Protein AF-A0AAN6S087-F1 (afdb_monomer)

Sequence (180 aa):
MARPTPTPYVVGRLLDLTITRTFGDHFYSEQLPVTIEKIFRVTQSPVMVVTFDTRSGPVNAVLKLYDRRFGPNFRTIEGKYSPHTSEDEAIWQEYVRKGMAPEFLDRMEQEQAVSLFPWSPDDYYEDSWVGRAQYEGRLQRRVLECVDTETATYERLTDLQGTYIPTMLAHVYMSQPLPD

Secondary structure (DSSP, 8-state):
-PPBPPPS--TT-EEEEEEEEESSS--SSSEEEEEEEEEE-SSSS-EEEEEEEETTEEEEEEEE---TTS-TTT-EETTEE---BHHHHHHHHHHHHTT-HHHHHHHHHHHHHH-SSPPPGGGG--SSHHHHHHHHHHHHHHHHHHHHHHHHHHHHTGGGBTTTBPPP-EEEE--PPPP-

Radius of gyration: 17.95 Å; Cα contacts (8 Å, |Δi|>4): 253; chains: 1; bounding box: 44×37×48 Å

pLDDT: mean 89.95, std 10.42, range [31.75, 97.88]

Foldseek 3Di:
DFDFDDDPQDAQDKFWKAFPWFPDQWADHRIWIWGFHDWDLPAQFIKTWIWTATPVGIDTDIDTDLDLQRRQNQADAVNHGDHHGPVLVVLQVVCVVVVNLVVLVVVLVVVCVPDPDHDGLNNQADPDSRSSNSSSSRSVVVSVVVVVVVVVVCVVCVVPDPPPHDHDGTDIDGDDDDDD

Structure (mmCIF, N/CA/C/O backbone):
data_AF-A0AAN6S087-F1
#
_entry.id   AF-A0AAN6S087-F1
#
loop_
_atom_site.group_PDB
_atom_site.id
_atom_site.type_symbol
_atom_site.label_atom_id
_atom_site.label_alt_id
_atom_site.label_comp_id
_atom_site.label_asym_id
_atom_site.label_entity_id
_atom_site.label_seq_id
_atom_site.pdbx_PDB_ins_code
_atom_site.Cartn_x
_atom_site.Cartn_y
_atom_site.Cartn_z
_atom_site.occupancy
_atom_site.B_iso_or_equiv
_atom_site.auth_seq_id
_atom_site.auth_comp_id
_atom_site.auth_asym_id
_atom_site.auth_atom_id
_atom_site.pdbx_PDB_model_num
ATOM 1 N N . MET A 1 1 ? 14.165 17.753 -14.339 1.00 62.81 1 MET A N 1
ATOM 2 C CA . MET A 1 1 ? 13.749 16.751 -13.336 1.00 62.81 1 MET A CA 1
ATOM 3 C C . MET A 1 1 ? 12.245 16.851 -13.177 1.00 62.81 1 MET A C 1
ATOM 5 O O . MET A 1 1 ? 11.757 17.961 -12.971 1.00 62.81 1 MET A O 1
ATOM 9 N N . ALA A 1 2 ? 11.523 15.743 -13.345 1.00 78.12 2 ALA A N 1
ATOM 10 C CA . ALA A 1 2 ? 10.081 15.700 -13.121 1.00 78.12 2 ALA A CA 1
ATOM 11 C C . ALA A 1 2 ? 9.761 16.001 -11.646 1.00 78.12 2 ALA A C 1
ATOM 13 O O . ALA A 1 2 ? 10.560 15.716 -10.751 1.00 78.12 2 ALA A O 1
ATOM 14 N N . ARG A 1 3 ? 8.615 16.640 -11.388 1.00 89.12 3 ARG A N 1
ATOM 15 C CA . ARG A 1 3 ? 8.189 16.947 -10.017 1.00 89.12 3 ARG A CA 1
ATOM 16 C C . ARG A 1 3 ? 7.614 15.684 -9.367 1.00 89.12 3 ARG A C 1
ATOM 18 O O . ARG A 1 3 ? 6.806 15.015 -10.014 1.00 89.12 3 ARG A O 1
ATOM 25 N N . PRO A 1 4 ? 7.966 15.381 -8.103 1.00 92.12 4 PRO A N 1
ATOM 26 C CA . PRO A 1 4 ? 7.329 14.299 -7.366 1.00 92.12 4 PRO A CA 1
ATOM 27 C C . PRO A 1 4 ? 5.815 14.487 -7.302 1.00 92.12 4 PRO A C 1
ATOM 29 O O . PRO A 1 4 ? 5.331 15.607 -7.105 1.00 92.12 4 PRO A O 1
ATOM 32 N N . THR A 1 5 ? 5.069 13.394 -7.431 1.00 91.31 5 THR A N 1
ATOM 33 C CA . THR A 1 5 ? 3.623 13.398 -7.224 1.00 91.31 5 THR A CA 1
ATOM 34 C C . THR A 1 5 ? 3.332 13.855 -5.792 1.00 91.31 5 THR A C 1
ATOM 36 O O . THR A 1 5 ? 3.877 13.281 -4.843 1.00 91.31 5 THR A O 1
ATOM 39 N N . PRO A 1 6 ? 2.488 14.880 -5.591 1.00 90.31 6 PRO A N 1
ATOM 40 C CA . PRO A 1 6 ? 2.094 15.297 -4.255 1.00 90.31 6 PRO A CA 1
ATOM 41 C C . PRO A 1 6 ? 1.382 14.160 -3.525 1.00 90.31 6 PRO A C 1
ATOM 43 O O . PRO A 1 6 ? 0.486 13.519 -4.073 1.00 90.31 6 PRO A O 1
ATOM 46 N N . THR A 1 7 ? 1.760 13.917 -2.273 1.00 87.56 7 THR A N 1
ATOM 47 C CA . THR A 1 7 ? 1.085 12.901 -1.467 1.00 87.56 7 THR A CA 1
ATOM 48 C C . THR A 1 7 ? -0.336 13.357 -1.113 1.00 87.56 7 THR A C 1
ATOM 50 O O . THR A 1 7 ? -0.514 14.487 -0.643 1.00 87.56 7 THR A O 1
ATOM 53 N N . PRO A 1 8 ? -1.366 12.513 -1.317 1.00 88.38 8 PRO A N 1
ATOM 54 C CA . PRO A 1 8 ? -2.724 12.857 -0.918 1.00 88.38 8 PRO A CA 1
ATOM 55 C C . PRO A 1 8 ? -2.906 12.783 0.603 1.00 88.38 8 PRO A C 1
ATOM 57 O O . PRO A 1 8 ? -3.861 13.361 1.111 1.00 88.38 8 PRO A O 1
ATOM 60 N N . TYR A 1 9 ? -1.993 12.127 1.326 1.00 90.81 9 TYR A N 1
ATOM 61 C CA . TYR A 1 9 ? -2.084 11.864 2.760 1.00 90.81 9 TYR A CA 1
ATOM 62 C C . TYR A 1 9 ? -1.591 13.073 3.568 1.00 90.81 9 TYR A C 1
ATOM 64 O O . TYR A 1 9 ? -0.385 13.297 3.709 1.00 90.81 9 TYR A O 1
ATOM 72 N N . VAL A 1 10 ? -2.531 13.868 4.089 1.00 92.50 10 VAL A N 1
ATOM 73 C CA . VAL A 1 10 ? -2.271 15.098 4.857 1.00 92.50 10 VAL A CA 1
ATOM 74 C C . VAL A 1 10 ? -3.156 15.114 6.103 1.00 92.50 10 VAL A C 1
ATOM 76 O O . VAL A 1 10 ? -4.345 14.836 6.007 1.00 92.50 10 VAL A O 1
ATOM 79 N N . VAL A 1 11 ? -2.594 15.449 7.267 1.00 95.62 11 VAL A N 1
ATOM 80 C CA . VAL A 1 11 ? -3.368 15.572 8.517 1.00 95.62 11 VAL A CA 1
ATOM 81 C C . VAL A 1 11 ? -4.504 16.589 8.348 1.00 95.62 11 VAL A C 1
ATOM 83 O O . VAL A 1 11 ? -4.309 17.647 7.753 1.00 95.62 11 VAL A O 1
ATOM 86 N N . GLY A 1 12 ? -5.688 16.251 8.855 1.00 95.38 12 GLY A N 1
ATOM 87 C CA . GLY A 1 12 ? -6.929 17.013 8.726 1.00 95.38 12 GLY A CA 1
ATOM 88 C C . GLY A 1 12 ? -7.664 16.809 7.399 1.00 95.38 12 GLY A C 1
ATOM 89 O O . GLY A 1 12 ? -8.772 17.314 7.243 1.00 95.38 12 GLY A O 1
ATOM 90 N N . ARG A 1 13 ? -7.084 16.084 6.432 1.00 93.50 13 ARG A N 1
ATOM 91 C CA . ARG A 1 13 ? -7.756 15.780 5.163 1.00 93.50 13 ARG A CA 1
ATOM 92 C C . ARG A 1 13 ? -8.690 14.581 5.316 1.00 93.50 13 ARG A C 1
ATOM 94 O O . ARG A 1 13 ? -8.354 13.611 5.994 1.00 93.50 13 ARG A O 1
ATOM 101 N N . LEU A 1 14 ? -9.823 14.660 4.624 1.00 93.69 1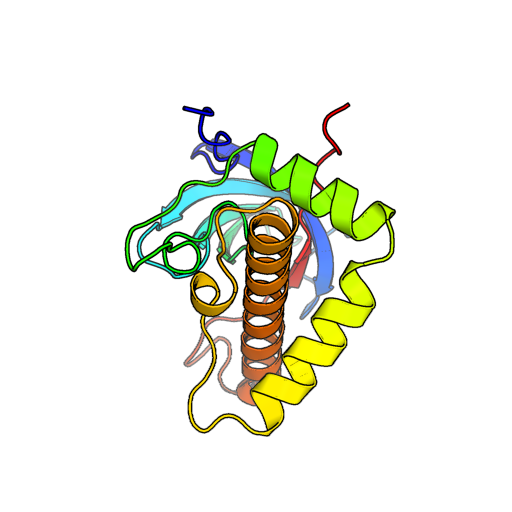4 LEU A N 1
ATOM 102 C CA . LEU A 1 14 ? -10.776 13.570 4.473 1.00 93.69 14 LEU A CA 1
ATOM 103 C C . LEU A 1 14 ? -10.352 12.646 3.321 1.00 93.69 14 LEU A C 1
ATOM 105 O O . LEU A 1 14 ? -9.968 13.122 2.250 1.00 93.69 14 LEU A O 1
ATOM 109 N N . LEU A 1 15 ? -10.390 11.339 3.558 1.00 93.06 15 LEU A N 1
ATOM 110 C CA . LEU A 1 15 ? -10.233 10.301 2.547 1.00 93.06 15 LEU A CA 1
ATOM 111 C C . LEU A 1 15 ? -11.550 9.546 2.412 1.00 93.06 15 LEU A C 1
ATOM 113 O O . LEU A 1 15 ? -12.070 9.044 3.406 1.00 93.06 15 LEU A O 1
ATOM 117 N N . ASP A 1 16 ? -12.036 9.418 1.185 1.00 92.69 16 ASP A N 1
ATOM 118 C CA . ASP A 1 16 ? -13.171 8.560 0.876 1.00 92.69 16 ASP A CA 1
ATOM 119 C C . ASP A 1 16 ? -12.664 7.158 0.547 1.00 92.69 16 ASP A C 1
ATOM 121 O O . ASP A 1 16 ? -11.921 6.944 -0.417 1.00 92.69 16 ASP A O 1
ATOM 125 N N . LEU A 1 17 ? -13.032 6.199 1.392 1.00 93.88 17 LEU A N 1
ATOM 126 C CA . LEU A 1 17 ? -12.664 4.800 1.242 1.00 93.88 17 LEU A CA 1
ATOM 127 C C . LEU A 1 17 ? -13.899 3.977 0.898 1.00 93.88 17 LEU A C 1
ATOM 129 O O . LEU A 1 17 ? -14.986 4.214 1.412 1.00 93.88 17 LEU A O 1
ATOM 133 N N . THR A 1 18 ? -13.719 2.962 0.066 1.00 94.62 18 THR A N 1
ATOM 134 C CA . THR A 1 18 ? -14.734 1.943 -0.189 1.00 94.62 18 THR A CA 1
ATOM 135 C C . THR A 1 18 ? -14.353 0.671 0.551 1.00 94.62 18 THR A C 1
ATOM 137 O O . THR A 1 18 ? -13.280 0.111 0.340 1.00 94.62 18 THR A O 1
ATOM 140 N N . ILE A 1 19 ? -15.230 0.214 1.431 1.00 94.12 19 ILE A N 1
ATOM 141 C CA . ILE A 1 19 ? -15.121 -1.051 2.142 1.00 94.12 19 ILE A CA 1
ATOM 142 C C . ILE A 1 19 ? -15.382 -2.185 1.155 1.00 94.12 19 ILE A C 1
ATOM 144 O O . ILE A 1 19 ? -16.425 -2.235 0.512 1.00 94.12 19 ILE A O 1
ATOM 148 N N . THR A 1 20 ? -14.441 -3.118 1.063 1.00 93.31 20 THR A N 1
ATOM 149 C CA . THR A 1 20 ? -14.557 -4.314 0.217 1.00 93.31 20 THR A CA 1
ATOM 150 C C . THR A 1 20 ? -14.903 -5.562 1.024 1.00 93.31 20 THR A C 1
ATOM 152 O O . THR A 1 20 ? -15.423 -6.532 0.478 1.00 93.31 20 THR A O 1
ATOM 155 N N . ARG A 1 21 ? -14.625 -5.547 2.332 1.00 93.38 21 ARG A N 1
ATOM 156 C CA . ARG A 1 21 ? -14.954 -6.622 3.273 1.00 93.38 21 ARG A CA 1
ATOM 157 C C . ARG A 1 21 ? -15.031 -6.069 4.690 1.00 93.38 21 ARG A C 1
ATOM 159 O O . ARG A 1 21 ? -14.175 -5.279 5.078 1.00 93.38 21 ARG A O 1
ATOM 166 N N . THR A 1 22 ? -16.001 -6.522 5.478 1.00 92.44 22 THR A N 1
ATOM 167 C CA . THR A 1 22 ? -16.119 -6.200 6.908 1.00 92.44 22 THR A CA 1
ATOM 168 C C . THR A 1 22 ? -15.858 -7.433 7.769 1.00 92.44 22 THR A C 1
ATOM 170 O O . THR A 1 22 ? -16.066 -8.566 7.334 1.00 92.44 22 THR A O 1
ATOM 173 N N . PHE A 1 23 ? -15.415 -7.209 9.007 1.00 89.81 23 PHE A N 1
ATOM 174 C CA . PHE A 1 23 ? -15.209 -8.259 10.013 1.00 89.81 23 PHE A CA 1
ATOM 175 C C . PHE A 1 23 ? -16.068 -8.018 11.266 1.00 89.81 23 PHE A C 1
ATOM 177 O O . PHE A 1 23 ? -15.655 -8.281 12.391 1.00 89.81 23 PHE A O 1
ATOM 184 N N . GLY A 1 24 ? -17.277 -7.489 11.058 1.00 83.94 24 GLY A N 1
ATOM 185 C CA . GLY A 1 24 ? -18.251 -7.158 12.096 1.00 83.94 24 GLY A CA 1
ATOM 186 C C . GLY A 1 24 ? -19.280 -6.135 11.608 1.00 83.94 24 GLY A C 1
ATOM 187 O O . GLY A 1 24 ? -19.174 -5.608 10.498 1.00 83.94 24 GLY A O 1
ATOM 188 N N . ASP A 1 25 ? -20.244 -5.803 12.467 1.00 80.31 25 ASP A N 1
ATOM 189 C CA . ASP A 1 25 ? -21.388 -4.935 12.135 1.00 80.31 25 ASP A CA 1
ATOM 190 C C . ASP A 1 25 ? -21.165 -3.460 12.515 1.00 80.31 25 ASP A C 1
ATOM 192 O O . ASP A 1 25 ? -22.067 -2.756 12.975 1.00 80.31 25 ASP A O 1
ATOM 196 N N . HIS A 1 26 ? -19.940 -2.966 12.337 1.00 80.88 26 HIS A N 1
ATOM 197 C CA . HIS A 1 26 ? -19.552 -1.623 12.786 1.00 80.88 26 HIS A CA 1
ATOM 198 C C . HIS A 1 26 ? -19.999 -0.501 11.835 1.00 80.88 26 HIS A C 1
ATOM 200 O O . HIS A 1 26 ? -20.207 0.635 12.265 1.00 80.88 26 HIS A O 1
ATOM 206 N N . PHE A 1 27 ? -20.160 -0.804 10.547 1.00 87.81 27 PHE A N 1
ATOM 207 C CA . PHE A 1 27 ? -20.267 0.206 9.495 1.00 87.81 27 PHE A CA 1
ATOM 208 C C . PHE A 1 27 ? -21.714 0.463 9.053 1.00 87.81 27 PHE A C 1
ATOM 210 O O . PHE A 1 27 ? -22.583 -0.416 9.094 1.00 87.81 27 PHE A O 1
ATOM 217 N N . TYR A 1 28 ? -21.990 1.700 8.642 1.00 82.31 28 TYR A N 1
ATOM 218 C CA . TYR A 1 28 ? -23.300 2.112 8.126 1.00 82.31 28 TYR A CA 1
ATOM 219 C C . TYR A 1 28 ? -23.488 1.777 6.647 1.00 82.31 28 TYR A C 1
ATOM 221 O O . TYR A 1 28 ? -24.599 1.467 6.226 1.00 82.31 28 TYR A O 1
ATOM 229 N N . SER A 1 29 ? -22.411 1.866 5.869 1.00 87.50 29 SER A N 1
ATOM 230 C CA . SER A 1 29 ? -22.419 1.700 4.419 1.00 87.50 29 SER A CA 1
ATOM 231 C C . SER A 1 29 ? -21.058 1.210 3.929 1.00 87.50 29 SER A C 1
ATOM 233 O O . SER A 1 29 ? -20.098 1.198 4.696 1.00 87.50 29 SER A O 1
ATOM 235 N N . GLU A 1 30 ? -20.976 0.844 2.651 1.00 90.56 30 GLU A N 1
ATOM 236 C CA . GLU A 1 30 ? -19.711 0.502 1.993 1.00 90.56 30 GLU A CA 1
ATOM 237 C C . GLU A 1 30 ? -18.804 1.721 1.784 1.00 90.56 30 GLU A C 1
ATOM 239 O O . GLU A 1 30 ? -17.599 1.563 1.647 1.00 90.56 30 GLU A O 1
ATOM 244 N N . GLN A 1 31 ? -19.347 2.941 1.776 1.00 92.62 31 GLN A N 1
ATOM 245 C CA . GLN A 1 31 ? -18.540 4.157 1.719 1.00 92.62 31 GLN A CA 1
ATOM 246 C C . GLN A 1 31 ? -18.164 4.600 3.132 1.00 92.62 31 GLN A C 1
ATOM 248 O O . GLN A 1 31 ? -19.006 4.672 4.033 1.00 92.62 31 GLN A O 1
ATOM 253 N N . LEU A 1 32 ? -16.882 4.893 3.312 1.00 93.25 32 LEU A N 1
ATOM 254 C CA . LEU A 1 32 ? -16.270 5.201 4.590 1.00 93.25 32 LEU A CA 1
ATOM 255 C C . LEU A 1 32 ? -15.413 6.467 4.458 1.00 93.25 32 LEU A C 1
ATOM 257 O O . LEU A 1 32 ? -14.223 6.372 4.143 1.00 93.25 32 LEU A O 1
ATOM 261 N N . PRO A 1 33 ? -15.999 7.652 4.693 1.00 94.00 33 PRO A N 1
ATOM 262 C CA . PRO A 1 33 ? -15.223 8.872 4.835 1.00 94.00 33 PRO A CA 1
ATOM 263 C C . PRO A 1 33 ? -14.431 8.813 6.143 1.00 94.00 33 PRO A C 1
ATOM 265 O O . PRO A 1 33 ? -14.989 8.546 7.211 1.00 94.00 33 PRO A O 1
ATOM 268 N N . VAL A 1 34 ? -13.126 9.062 6.071 1.00 95.25 34 VAL A N 1
ATOM 269 C CA . VAL A 1 34 ? -12.240 9.066 7.241 1.00 95.25 34 VAL A CA 1
ATOM 270 C C . VAL A 1 34 ? -11.398 10.336 7.286 1.00 95.25 34 VAL A C 1
ATOM 272 O O . VAL A 1 34 ? -10.916 10.802 6.256 1.00 95.25 34 VAL A O 1
ATOM 275 N N . THR A 1 35 ? -11.158 10.879 8.477 1.00 97.12 35 THR A N 1
ATOM 276 C CA . THR A 1 35 ? -10.261 12.032 8.672 1.00 97.12 35 THR A CA 1
ATOM 277 C C . THR A 1 35 ? -8.886 11.555 9.112 1.00 97.12 35 THR A C 1
ATOM 279 O O . THR A 1 35 ? -8.778 10.777 10.056 1.00 97.12 35 THR A O 1
ATOM 282 N N . ILE A 1 36 ? -7.821 12.020 8.455 1.00 96.81 36 ILE A N 1
ATOM 283 C CA . ILE A 1 36 ? -6.441 11.693 8.842 1.00 96.81 36 ILE A CA 1
ATOM 284 C C . ILE A 1 36 ? -6.036 12.518 10.067 1.00 96.81 36 ILE A C 1
ATOM 286 O O . ILE A 1 36 ? -5.843 13.725 9.968 1.00 96.81 36 ILE A O 1
ATOM 290 N N . GLU A 1 37 ? -5.794 11.868 11.199 1.00 97.31 37 GLU A N 1
ATOM 291 C CA . GLU A 1 37 ? -5.334 12.528 12.429 1.00 97.31 37 GLU A CA 1
ATOM 292 C C . GLU A 1 37 ? -3.809 12.584 12.519 1.00 97.31 37 GLU A C 1
ATOM 294 O O . GLU A 1 37 ? -3.217 13.570 12.960 1.00 97.31 37 GLU A O 1
ATOM 299 N N . LYS A 1 38 ? -3.143 11.492 12.128 1.00 95.31 38 LYS A N 1
ATOM 300 C CA . LYS A 1 38 ? -1.682 11.347 12.215 1.00 95.31 38 LYS A CA 1
ATOM 301 C C . LYS A 1 38 ? -1.166 10.496 11.067 1.00 95.31 38 LYS A C 1
ATOM 303 O O . LYS A 1 38 ? -1.861 9.601 10.600 1.00 95.31 38 LYS A O 1
ATOM 308 N N . ILE A 1 39 ? 0.076 10.742 10.655 1.00 91.56 39 ILE A N 1
ATOM 309 C CA . ILE A 1 39 ? 0.759 9.988 9.598 1.00 91.56 39 ILE A CA 1
ATOM 310 C C . ILE A 1 39 ? 2.085 9.466 10.145 1.00 91.56 39 ILE A C 1
ATOM 312 O O . ILE A 1 39 ? 2.898 10.237 10.655 1.00 91.56 39 ILE A O 1
ATOM 316 N N . PHE A 1 40 ? 2.328 8.174 9.973 1.00 87.56 40 PHE A N 1
ATOM 317 C CA . PHE A 1 40 ? 3.598 7.523 10.257 1.00 87.56 40 PHE A CA 1
ATOM 318 C C . PHE A 1 40 ? 4.307 7.196 8.940 1.00 87.56 40 PHE A C 1
ATOM 320 O O . PHE A 1 40 ? 3.752 6.538 8.062 1.00 87.56 40 PHE A O 1
ATOM 327 N N . ARG A 1 41 ? 5.546 7.681 8.796 1.00 75.00 41 ARG A N 1
ATOM 328 C CA . ARG A 1 41 ? 6.363 7.540 7.572 1.00 75.00 41 ARG A CA 1
ATOM 329 C C . ARG A 1 41 ? 7.513 6.538 7.708 1.00 75.00 41 ARG A C 1
ATOM 331 O O . ARG A 1 41 ? 8.315 6.407 6.797 1.00 75.00 41 ARG A O 1
ATOM 338 N N . VAL A 1 42 ? 7.606 5.859 8.849 1.00 71.06 42 VAL A N 1
ATOM 339 C CA . VAL A 1 42 ? 8.685 4.905 9.172 1.00 71.06 42 VAL A CA 1
ATOM 340 C C . VAL A 1 42 ? 8.381 3.477 8.703 1.00 71.06 42 VAL A C 1
ATOM 342 O O . VAL A 1 42 ? 9.162 2.559 8.928 1.00 71.06 42 VAL A O 1
ATOM 345 N N . THR A 1 43 ? 7.229 3.276 8.069 1.00 75.69 43 THR A N 1
ATOM 346 C CA . THR A 1 43 ? 6.704 1.976 7.652 1.00 75.69 43 THR A CA 1
ATOM 347 C C . THR A 1 43 ? 6.836 1.777 6.146 1.00 75.69 43 THR A C 1
ATOM 349 O O . THR A 1 43 ? 6.981 2.733 5.389 1.00 75.69 43 THR A O 1
ATOM 352 N N . GLN A 1 44 ? 6.791 0.518 5.694 1.00 73.75 44 GLN A N 1
ATOM 353 C CA . GLN A 1 44 ? 6.935 0.199 4.268 1.00 73.75 44 GLN A CA 1
ATOM 354 C C . GLN A 1 44 ? 5.811 0.800 3.408 1.00 73.75 44 GLN A C 1
ATOM 356 O O . GLN A 1 44 ? 6.039 1.194 2.268 1.00 73.75 44 GLN A O 1
ATOM 361 N N . SER A 1 45 ? 4.624 0.942 3.991 1.00 81.25 45 SER A N 1
ATOM 362 C CA . SER A 1 45 ? 3.451 1.577 3.404 1.00 81.25 45 SER A CA 1
ATOM 363 C C . SER A 1 45 ? 3.034 2.810 4.225 1.00 81.25 45 SER A C 1
ATOM 365 O O . SER A 1 45 ? 3.366 2.881 5.415 1.00 81.25 45 SER A O 1
ATOM 367 N N . PRO A 1 46 ? 2.292 3.771 3.646 1.00 85.75 46 PRO A N 1
ATOM 368 C CA . PRO A 1 46 ? 1.596 4.803 4.409 1.00 85.75 46 PRO A CA 1
ATOM 369 C C . PRO A 1 46 ? 0.743 4.202 5.534 1.00 85.75 46 PRO A C 1
ATOM 371 O O . PRO A 1 46 ? -0.163 3.404 5.283 1.00 85.75 46 PRO A O 1
ATOM 374 N N . VAL A 1 47 ? 1.037 4.590 6.776 1.00 91.56 47 VAL A N 1
ATOM 375 C CA . VAL A 1 47 ? 0.254 4.223 7.962 1.00 91.56 47 VAL A CA 1
ATOM 376 C C . VAL A 1 47 ? -0.274 5.499 8.596 1.00 91.56 47 VAL A C 1
ATOM 378 O O . VAL A 1 47 ? 0.467 6.460 8.799 1.00 91.56 47 VAL A O 1
ATOM 381 N N . MET A 1 48 ? -1.563 5.522 8.898 1.00 94.62 48 MET A N 1
ATOM 382 C CA . MET A 1 48 ? -2.268 6.696 9.395 1.00 94.62 48 MET A CA 1
ATOM 383 C C . MET A 1 48 ? -3.122 6.327 10.601 1.00 94.62 48 MET A C 1
ATOM 385 O O . MET A 1 48 ? -3.657 5.225 10.663 1.00 94.62 48 MET A O 1
ATOM 389 N N . VAL A 1 49 ? -3.274 7.256 11.541 1.00 96.75 49 VAL A N 1
ATOM 390 C CA . VAL A 1 49 ? -4.409 7.221 12.473 1.00 96.75 49 VAL A CA 1
ATOM 391 C C . VAL A 1 49 ? -5.541 7.972 11.805 1.00 96.75 49 VAL A C 1
ATOM 393 O O . VAL A 1 49 ? -5.324 9.096 11.346 1.00 96.75 49 VAL A O 1
ATOM 396 N N . VAL A 1 50 ? -6.714 7.356 11.747 1.00 97.12 50 VAL A N 1
ATOM 397 C CA . VAL A 1 50 ? -7.904 7.949 11.149 1.00 97.12 50 VAL A CA 1
ATOM 398 C C . VAL A 1 50 ? -9.088 7.908 12.104 1.00 97.12 50 VAL A C 1
ATOM 400 O O . VAL A 1 50 ? -9.206 6.971 12.896 1.00 97.12 50 VAL A O 1
ATOM 403 N N . THR A 1 51 ? -9.963 8.900 11.984 1.00 97.62 51 THR A N 1
ATOM 404 C CA . THR A 1 51 ? -11.232 8.984 12.714 1.00 97.62 51 THR A CA 1
ATOM 405 C C . THR A 1 51 ? -12.394 8.806 11.747 1.00 97.62 51 THR A C 1
ATOM 407 O O . THR A 1 51 ? -12.382 9.398 10.665 1.00 97.62 51 THR A O 1
ATOM 410 N N . PHE A 1 52 ? -13.401 8.023 12.129 1.00 95.00 52 PHE A N 1
ATOM 411 C CA . PHE A 1 52 ? -14.655 7.887 11.381 1.00 95.00 52 PHE A CA 1
ATOM 412 C C . PHE A 1 52 ? -15.818 7.474 12.283 1.00 95.00 52 PHE A C 1
ATOM 414 O O . PHE A 1 52 ? -15.613 6.952 13.381 1.00 95.00 52 PHE A O 1
ATOM 421 N N . ASP A 1 53 ? -17.041 7.684 11.802 1.00 93.75 53 ASP A N 1
ATOM 422 C CA . ASP A 1 53 ? -18.256 7.336 12.532 1.00 93.75 53 ASP A CA 1
ATOM 423 C C . ASP A 1 53 ? -18.668 5.877 12.303 1.00 93.75 53 ASP A C 1
ATOM 425 O O . ASP A 1 53 ? -18.724 5.377 11.177 1.00 93.75 53 ASP A O 1
ATOM 429 N N . THR A 1 54 ? -19.006 5.196 13.396 1.00 89.69 54 THR A N 1
ATOM 430 C CA . THR A 1 54 ? -19.603 3.852 13.405 1.00 89.69 54 THR A CA 1
ATOM 431 C C . THR A 1 54 ? -20.980 3.896 14.040 1.00 89.69 54 THR A C 1
ATOM 433 O O . THR A 1 54 ? -21.336 4.876 14.694 1.00 89.69 54 THR A O 1
ATOM 436 N N . ARG A 1 55 ? -21.728 2.791 13.948 1.00 88.06 55 ARG A N 1
ATOM 437 C CA . ARG A 1 55 ? -23.034 2.635 14.618 1.00 88.06 55 ARG A CA 1
ATOM 438 C C . ARG A 1 55 ? -23.000 2.910 16.124 1.00 88.06 55 ARG A C 1
ATOM 440 O O . ARG A 1 55 ? -24.028 3.271 16.689 1.00 88.06 55 ARG A O 1
ATOM 447 N N . SER A 1 56 ? -21.835 2.760 16.751 1.00 87.56 56 SER A N 1
ATOM 448 C CA . SER A 1 56 ? -21.622 2.953 18.188 1.00 87.56 56 SER A CA 1
ATOM 449 C C . SER A 1 56 ? -20.995 4.309 18.538 1.00 87.56 56 SER A C 1
ATOM 451 O O . SER A 1 56 ? -20.676 4.544 19.702 1.00 87.56 56 SER A O 1
ATOM 453 N N . GLY A 1 57 ? -20.812 5.194 17.555 1.00 91.06 57 GLY A N 1
ATOM 454 C CA . GLY A 1 57 ? -20.145 6.486 17.702 1.00 91.06 57 GLY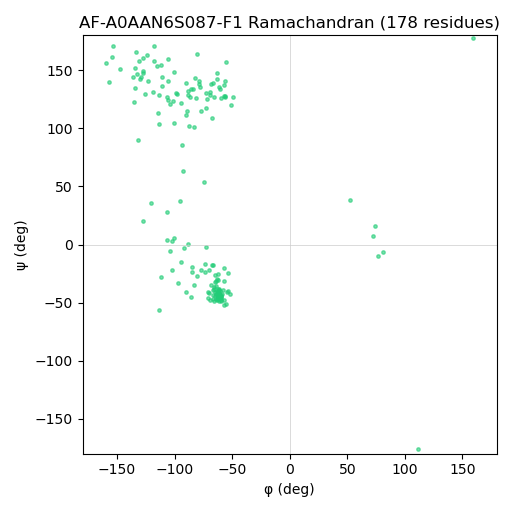 A CA 1
ATOM 455 C C . GLY A 1 57 ? -18.797 6.566 16.972 1.00 91.06 57 GLY A C 1
ATOM 456 O O . GLY A 1 57 ? -18.415 5.629 16.259 1.00 91.06 57 GLY A O 1
ATOM 457 N N . PRO A 1 58 ? -18.076 7.688 17.123 1.00 93.25 58 PRO A N 1
ATOM 458 C CA . PRO A 1 58 ? -16.796 7.905 16.463 1.00 93.25 58 PRO A CA 1
ATOM 459 C C . PRO A 1 58 ? -15.720 6.970 17.016 1.00 93.25 58 PRO A C 1
ATOM 461 O O . PRO A 1 58 ? -15.611 6.770 18.229 1.00 93.25 58 PRO A O 1
ATOM 464 N N . VAL A 1 59 ? -14.896 6.424 16.126 1.00 94.19 59 VAL A N 1
ATOM 465 C CA . VAL A 1 59 ? -13.770 5.554 16.480 1.00 94.19 59 VAL A CA 1
ATOM 466 C 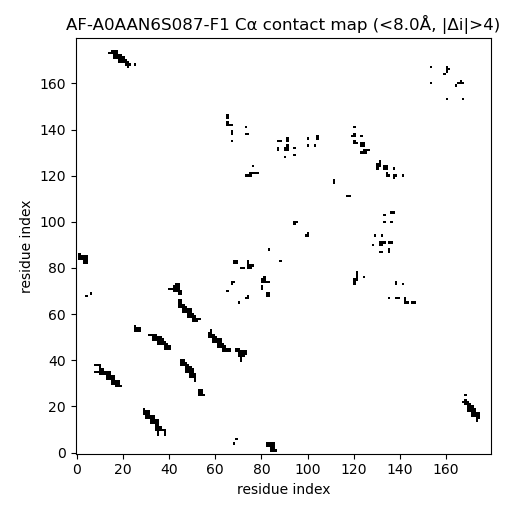C . VAL A 1 59 ? -12.477 6.050 15.853 1.00 94.19 59 VAL A C 1
ATOM 468 O O . VAL A 1 59 ? -12.467 6.583 14.744 1.00 94.19 59 VAL A O 1
ATOM 471 N N . ASN A 1 60 ? -11.375 5.813 16.564 1.00 95.69 60 ASN A N 1
ATOM 472 C CA . ASN A 1 60 ? -10.028 5.973 16.036 1.00 95.69 60 ASN A CA 1
ATOM 473 C C . ASN A 1 60 ? -9.500 4.607 15.607 1.00 95.69 60 ASN A C 1
ATOM 475 O O . ASN A 1 60 ? -9.523 3.660 16.395 1.00 95.69 60 ASN A O 1
ATOM 479 N N . ALA A 1 61 ? -8.973 4.518 14.392 1.00 95.94 61 ALA A N 1
ATOM 480 C CA . ALA A 1 61 ? -8.365 3.303 13.871 1.00 95.94 61 ALA A CA 1
ATOM 481 C C . ALA A 1 61 ? -7.022 3.589 13.201 1.00 95.94 61 ALA A C 1
ATOM 483 O O . ALA A 1 61 ? -6.676 4.731 12.892 1.00 95.94 61 ALA A O 1
ATOM 484 N N . VAL A 1 62 ? -6.265 2.523 12.960 1.00 95.56 62 VAL A N 1
ATOM 485 C CA . VAL A 1 62 ? -5.066 2.576 12.125 1.00 95.56 62 VAL A CA 1
ATOM 486 C C . VAL A 1 62 ? -5.455 2.183 10.705 1.00 95.56 62 VAL A C 1
ATOM 488 O O . VAL A 1 62 ? -5.944 1.081 10.477 1.00 95.56 62 VAL A O 1
ATOM 491 N N . LEU A 1 63 ? -5.213 3.078 9.751 1.00 95.19 63 LEU A N 1
ATOM 492 C CA . LEU A 1 63 ? -5.347 2.820 8.324 1.00 95.19 63 LEU A CA 1
ATOM 493 C C . LEU A 1 63 ? -3.965 2.570 7.727 1.00 95.19 63 LEU A C 1
ATOM 495 O O . LEU A 1 63 ? -3.081 3.425 7.800 1.00 95.19 63 LEU A O 1
ATOM 499 N N . LYS A 1 64 ? -3.793 1.417 7.088 1.00 93.62 64 LYS A N 1
ATOM 500 C CA . LYS A 1 64 ? -2.580 1.066 6.351 1.00 93.62 64 LYS A CA 1
ATOM 501 C C . LYS A 1 64 ? -2.918 0.938 4.870 1.00 93.62 64 LYS A C 1
ATOM 503 O O . LYS A 1 64 ? -3.666 0.045 4.490 1.00 93.62 64 LYS A O 1
ATOM 508 N N . LEU A 1 65 ? -2.392 1.847 4.047 1.00 90.81 65 LEU A N 1
ATOM 509 C CA . LEU A 1 65 ? -2.645 1.865 2.604 1.00 90.81 65 LEU A CA 1
ATOM 510 C C . LEU A 1 65 ? -1.422 1.403 1.834 1.00 90.81 65 LEU A C 1
ATOM 512 O O . LEU A 1 65 ? -0.343 1.970 1.964 1.00 90.81 65 LEU A O 1
ATOM 516 N N . TYR A 1 66 ? -1.617 0.421 0.969 1.00 91.19 66 TYR A N 1
ATOM 517 C CA . TYR A 1 66 ? -0.583 -0.159 0.123 1.00 91.19 66 TYR A CA 1
ATOM 518 C C . TYR A 1 66 ? -0.526 0.531 -1.242 1.00 91.19 66 TYR A C 1
ATOM 520 O O . TYR A 1 66 ? -0.787 -0.054 -2.287 1.00 91.19 66 TYR A O 1
ATOM 528 N N . ASP A 1 67 ? -0.197 1.822 -1.214 1.00 89.94 67 ASP A N 1
ATOM 529 C CA . ASP A 1 67 ? -0.065 2.656 -2.408 1.00 89.94 67 ASP A CA 1
ATOM 530 C C . ASP A 1 67 ? 1.377 2.623 -2.936 1.00 89.94 67 ASP A C 1
ATOM 532 O O . ASP A 1 67 ? 2.291 3.172 -2.308 1.00 89.94 67 ASP A O 1
ATOM 536 N N . ARG A 1 68 ? 1.582 2.013 -4.114 1.00 91.19 68 ARG A N 1
ATOM 537 C CA . ARG A 1 68 ? 2.909 1.867 -4.746 1.00 91.19 68 ARG A CA 1
ATOM 538 C C . ARG A 1 68 ? 3.638 3.188 -4.991 1.00 91.19 68 ARG A C 1
ATOM 540 O O . ARG A 1 68 ? 4.855 3.193 -5.152 1.00 91.19 68 ARG A O 1
ATOM 547 N N . ARG A 1 69 ? 2.918 4.311 -5.018 1.00 90.75 69 ARG A N 1
ATOM 548 C CA . ARG A 1 69 ? 3.469 5.640 -5.323 1.00 90.75 69 ARG A CA 1
ATOM 549 C C . ARG A 1 69 ? 4.071 6.312 -4.097 1.00 90.75 69 ARG A C 1
ATOM 551 O O . ARG A 1 69 ? 4.935 7.173 -4.230 1.00 90.75 69 ARG A O 1
ATOM 558 N N . PHE A 1 70 ? 3.632 5.920 -2.900 1.00 87.00 70 PHE A N 1
ATOM 559 C CA . PHE A 1 70 ? 3.973 6.603 -1.649 1.00 87.00 70 PHE A CA 1
ATOM 560 C C . PHE A 1 70 ? 4.542 5.667 -0.569 1.00 87.00 70 PHE A C 1
ATOM 562 O O . PHE A 1 70 ? 4.533 6.025 0.607 1.00 87.00 70 PHE A O 1
ATOM 569 N N . GLY A 1 71 ? 5.046 4.488 -0.949 1.00 77.81 71 GLY A N 1
ATOM 570 C CA . GLY A 1 71 ? 5.742 3.552 -0.057 1.00 77.81 71 GLY A CA 1
ATOM 571 C C . GLY A 1 71 ? 7.247 3.845 0.040 1.00 77.81 71 GLY A C 1
ATOM 572 O O . GLY A 1 71 ? 7.981 3.471 -0.879 1.00 77.81 71 GLY A O 1
ATOM 573 N N . PRO A 1 72 ? 7.744 4.483 1.121 1.00 65.25 72 PRO A N 1
ATOM 574 C CA . PRO A 1 72 ? 9.126 4.968 1.187 1.00 65.25 72 PRO A CA 1
ATOM 575 C C . PRO A 1 72 ? 10.169 3.845 1.165 1.00 65.25 72 PRO A C 1
ATOM 577 O O . PRO A 1 72 ? 11.236 4.030 0.593 1.00 65.25 72 PRO A O 1
ATOM 580 N N . ASN A 1 73 ? 9.853 2.673 1.726 1.00 73.12 73 ASN A N 1
ATOM 581 C CA . ASN A 1 73 ? 10.780 1.534 1.744 1.00 73.12 73 ASN A CA 1
ATOM 582 C C . ASN A 1 73 ? 10.614 0.592 0.541 1.00 73.12 73 ASN A C 1
ATOM 584 O O . ASN A 1 73 ? 11.333 -0.397 0.457 1.00 73.12 73 ASN A O 1
ATOM 588 N N . PHE A 1 74 ? 9.644 0.842 -0.344 1.00 75.06 74 PHE A N 1
ATOM 589 C CA . PHE A 1 74 ? 9.461 0.037 -1.555 1.00 75.06 74 PHE A CA 1
ATOM 590 C C . PHE A 1 74 ? 10.106 0.683 -2.777 1.00 75.06 74 PHE A C 1
ATOM 592 O O . PHE A 1 74 ? 10.580 -0.032 -3.651 1.00 75.06 74 PHE A O 1
ATOM 599 N N . ARG A 1 75 ? 10.123 2.020 -2.840 1.00 88.56 75 ARG A N 1
ATOM 600 C CA . ARG A 1 75 ? 10.620 2.761 -4.000 1.00 88.56 75 ARG A CA 1
ATOM 601 C C . ARG A 1 75 ? 12.085 3.136 -3.850 1.00 88.56 75 ARG A C 1
ATOM 603 O O . ARG A 1 75 ? 12.406 4.248 -3.423 1.00 88.56 75 ARG A O 1
ATOM 610 N N . THR A 1 76 ? 12.964 2.225 -4.230 1.00 88.44 76 THR A N 1
ATOM 611 C CA . THR A 1 76 ? 14.392 2.504 -4.378 1.00 88.44 76 THR A CA 1
ATOM 612 C C . THR A 1 76 ? 14.831 2.363 -5.829 1.00 88.44 76 THR A C 1
ATOM 614 O O . THR A 1 76 ? 14.152 1.726 -6.625 1.00 88.44 76 THR A O 1
ATOM 617 N N . ILE A 1 77 ? 15.889 3.070 -6.207 1.00 89.19 77 ILE A N 1
ATOM 618 C CA . ILE A 1 77 ? 16.665 2.827 -7.424 1.00 89.19 77 ILE A CA 1
ATOM 619 C C . ILE A 1 77 ? 18.122 2.916 -6.984 1.00 89.19 77 ILE A C 1
ATOM 621 O O . ILE A 1 77 ? 18.522 3.921 -6.386 1.00 89.19 77 ILE A O 1
ATOM 625 N N . GLU A 1 78 ? 18.893 1.855 -7.219 1.00 87.88 78 GLU A N 1
ATOM 626 C CA . GLU A 1 78 ? 20.278 1.732 -6.742 1.00 87.88 78 GLU A CA 1
ATOM 627 C C . GLU A 1 78 ? 20.392 1.980 -5.222 1.00 87.88 78 GLU A C 1
ATOM 629 O O . GLU A 1 78 ? 21.312 2.644 -4.733 1.00 87.88 78 GLU A O 1
ATOM 634 N N . GLY A 1 79 ? 19.400 1.506 -4.457 1.00 85.19 79 GLY A N 1
ATOM 635 C CA . GLY A 1 79 ? 19.356 1.657 -2.999 1.00 85.19 79 GLY A CA 1
ATOM 636 C C . GLY A 1 79 ? 19.055 3.074 -2.494 1.00 85.19 79 GLY A C 1
ATOM 637 O O . GLY A 1 79 ? 19.112 3.319 -1.287 1.00 85.19 79 GLY A O 1
ATOM 638 N N . LYS A 1 80 ? 18.720 4.023 -3.376 1.00 88.75 80 LYS A N 1
ATOM 639 C CA . LYS A 1 80 ? 18.296 5.383 -3.005 1.00 88.75 80 LYS A CA 1
ATOM 640 C C . LYS A 1 80 ? 16.801 5.544 -3.200 1.00 88.75 80 LYS A C 1
ATOM 642 O O . LYS A 1 80 ? 16.258 5.082 -4.195 1.00 88.75 80 LYS A O 1
ATOM 647 N N . TYR A 1 81 ? 16.145 6.244 -2.276 1.00 88.44 81 TYR A N 1
ATOM 648 C CA . TYR A 1 81 ? 14.720 6.543 -2.407 1.00 88.44 81 TYR A CA 1
ATOM 649 C C . TYR A 1 81 ? 14.430 7.280 -3.722 1.00 88.44 81 TYR A C 1
ATOM 651 O O . TYR A 1 81 ? 15.031 8.322 -3.995 1.00 88.44 81 TYR A O 1
ATOM 659 N N . SER A 1 82 ? 13.483 6.749 -4.496 1.00 90.31 82 SER A N 1
ATOM 660 C CA . SER A 1 82 ? 13.036 7.310 -5.770 1.00 90.31 82 SER A CA 1
ATOM 661 C C . SER A 1 82 ? 11.580 7.782 -5.663 1.00 90.31 82 SER A C 1
ATOM 663 O O . SER A 1 82 ? 10.652 6.961 -5.649 1.00 90.31 82 SER A O 1
ATOM 665 N N . PRO A 1 83 ? 11.332 9.102 -5.550 1.00 91.38 83 PRO A N 1
ATOM 666 C CA . PRO A 1 83 ? 9.977 9.631 -5.496 1.00 91.38 83 PRO A CA 1
ATOM 667 C C . PRO A 1 83 ? 9.208 9.298 -6.775 1.00 91.38 83 PRO A C 1
ATOM 669 O O . PRO A 1 83 ? 9.717 9.491 -7.873 1.00 91.38 83 PRO A O 1
ATOM 672 N N . HIS A 1 84 ? 7.959 8.865 -6.632 1.00 93.75 84 HIS A N 1
ATOM 673 C CA . HIS A 1 84 ? 7.058 8.710 -7.769 1.00 93.75 84 HIS A CA 1
ATOM 674 C C . HIS A 1 84 ? 6.780 10.053 -8.449 1.00 93.75 84 HIS A C 1
ATOM 676 O O . HIS A 1 84 ? 6.596 11.069 -7.769 1.00 93.75 84 HIS A O 1
ATOM 682 N N . THR A 1 85 ? 6.689 10.052 -9.775 1.00 94.31 85 THR A N 1
ATOM 683 C CA . THR A 1 85 ? 6.335 11.217 -10.593 1.00 94.31 85 THR A CA 1
ATOM 684 C C . THR A 1 85 ? 5.126 10.926 -11.484 1.00 94.31 85 THR A C 1
ATOM 686 O O . THR A 1 85 ? 4.761 9.778 -11.719 1.00 94.31 85 THR A O 1
ATOM 689 N N . SER A 1 86 ? 4.487 11.969 -12.021 1.00 93.56 86 SER A N 1
ATOM 690 C CA . SER A 1 86 ? 3.401 11.792 -13.002 1.00 93.56 86 SER A CA 1
ATOM 691 C C . SER A 1 86 ? 3.861 11.100 -14.289 1.00 93.56 86 SER A C 1
ATOM 693 O O . SER A 1 86 ? 3.053 10.492 -14.981 1.00 93.56 86 SER A O 1
ATOM 695 N N . GLU A 1 87 ? 5.149 11.202 -14.618 1.00 95.38 87 GLU A N 1
ATOM 696 C CA . GLU A 1 87 ? 5.736 10.527 -15.773 1.00 95.38 87 GLU A CA 1
ATOM 697 C C . GLU A 1 87 ? 5.810 9.012 -15.552 1.00 95.38 87 GLU A C 1
ATOM 699 O O . GLU A 1 87 ? 5.454 8.256 -16.451 1.00 95.38 87 GLU A O 1
ATOM 704 N N . ASP A 1 88 ? 6.190 8.571 -14.348 1.00 95.06 88 ASP A N 1
ATOM 705 C CA . ASP A 1 88 ? 6.216 7.144 -14.000 1.00 95.06 88 ASP A CA 1
ATOM 706 C C . ASP A 1 88 ? 4.811 6.531 -14.084 1.00 95.06 88 ASP A C 1
ATOM 708 O O . ASP A 1 88 ? 4.632 5.452 -14.651 1.00 95.06 88 ASP A O 1
ATOM 712 N N . GLU A 1 89 ? 3.794 7.260 -13.607 1.00 95.12 89 GLU A N 1
ATOM 713 C CA . GLU A 1 89 ? 2.392 6.852 -13.740 1.00 95.12 89 GLU A CA 1
ATOM 714 C C . GLU A 1 89 ? 1.979 6.704 -15.207 1.00 95.12 89 GLU A C 1
ATOM 716 O O . GLU A 1 89 ? 1.399 5.688 -15.584 1.00 95.12 89 GLU A O 1
ATOM 721 N N . ALA A 1 90 ? 2.300 7.693 -16.046 1.00 95.94 90 ALA A N 1
ATOM 722 C CA . ALA A 1 90 ? 1.951 7.668 -17.463 1.00 95.94 90 ALA A CA 1
ATOM 723 C C . ALA A 1 90 ? 2.640 6.511 -18.204 1.00 95.94 90 ALA A C 1
ATOM 725 O O . ALA A 1 90 ? 2.015 5.846 -19.032 1.00 95.94 90 ALA A O 1
ATOM 726 N N . ILE A 1 91 ? 3.909 6.238 -17.885 1.00 97.19 91 ILE A N 1
ATOM 727 C CA . ILE A 1 91 ? 4.667 5.112 -18.444 1.00 97.19 91 ILE A CA 1
ATOM 728 C C . ILE A 1 91 ? 4.002 3.785 -18.076 1.00 97.19 91 ILE A C 1
ATOM 730 O O . ILE A 1 91 ? 3.760 2.960 -18.959 1.00 97.19 91 ILE A O 1
ATOM 734 N N . TRP A 1 92 ? 3.660 3.592 -16.800 1.00 96.50 92 TRP A N 1
ATOM 735 C CA . TRP A 1 92 ? 2.988 2.375 -16.350 1.00 96.50 92 TRP A CA 1
ATOM 736 C C . TRP A 1 92 ? 1.611 2.198 -17.002 1.00 96.50 92 TRP A C 1
ATOM 738 O O . TRP A 1 92 ? 1.306 1.128 -17.5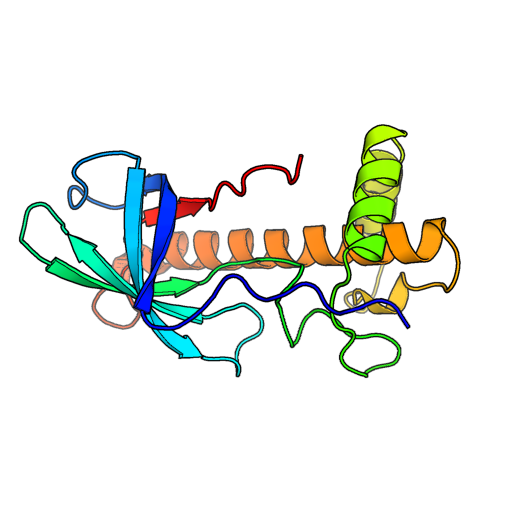29 1.00 96.50 92 TRP A O 1
ATOM 748 N N . GLN A 1 93 ? 0.792 3.251 -17.037 1.00 96.44 93 GLN A N 1
ATOM 749 C CA . GLN A 1 93 ? -0.534 3.207 -17.658 1.00 96.44 93 GLN A CA 1
ATOM 750 C C . GLN A 1 93 ? -0.468 2.905 -19.160 1.00 96.44 93 GLN A C 1
ATOM 752 O O . GLN A 1 93 ? -1.258 2.104 -19.662 1.00 96.44 93 GLN A O 1
ATOM 757 N N . GLU A 1 94 ? 0.487 3.496 -19.885 1.00 97.88 94 GLU A N 1
ATOM 758 C CA . GLU A 1 94 ? 0.737 3.172 -21.294 1.00 97.88 94 GLU A CA 1
ATOM 759 C C . GLU A 1 94 ? 1.132 1.701 -21.458 1.00 97.88 94 GLU A C 1
ATOM 761 O O . GLU A 1 94 ? 0.590 1.017 -22.325 1.00 97.88 94 GLU A O 1
ATOM 766 N N . TYR A 1 95 ? 2.037 1.194 -20.618 1.00 97.88 95 TYR A N 1
ATOM 767 C CA . TYR A 1 95 ? 2.496 -0.196 -20.662 1.00 97.88 95 TYR A CA 1
ATOM 768 C C . TYR A 1 95 ? 1.349 -1.196 -20.457 1.00 97.88 95 TYR A C 1
ATOM 770 O O . TYR A 1 95 ? 1.210 -2.162 -21.214 1.00 97.88 95 TYR A O 1
ATOM 778 N N . VAL A 1 96 ? 0.473 -0.921 -19.485 1.00 97.50 96 VAL A N 1
ATOM 779 C CA . VAL A 1 96 ? -0.751 -1.698 -19.238 1.00 97.50 96 VAL A CA 1
ATOM 780 C C . VAL A 1 96 ? -1.701 -1.609 -20.428 1.00 97.50 96 VAL A C 1
ATOM 782 O O . VAL A 1 96 ? -2.170 -2.639 -20.910 1.00 97.50 96 VAL A O 1
ATOM 785 N N . ARG A 1 97 ? -1.961 -0.406 -20.954 1.00 97.69 97 ARG A N 1
ATOM 786 C CA . ARG A 1 97 ? -2.874 -0.211 -22.092 1.00 97.69 97 ARG A CA 1
ATOM 787 C C . ARG A 1 97 ? -2.377 -0.884 -23.371 1.00 97.69 97 ARG A C 1
ATOM 789 O O . ARG A 1 97 ? -3.192 -1.333 -24.172 1.00 97.69 97 ARG A O 1
ATOM 796 N N . LYS A 1 98 ? -1.061 -0.986 -23.560 1.00 97.69 98 LYS A N 1
ATOM 797 C CA . LYS A 1 98 ? -0.452 -1.756 -24.655 1.00 97.69 98 LYS A CA 1
ATOM 798 C C . LYS A 1 98 ? -0.542 -3.275 -24.463 1.00 97.69 98 LYS A C 1
ATOM 800 O O . LYS A 1 98 ? -0.095 -4.006 -25.339 1.00 97.69 98 LYS A O 1
ATOM 805 N N . GLY A 1 99 ? -1.106 -3.753 -23.352 1.00 97.00 99 GLY A N 1
ATOM 806 C CA . GLY A 1 99 ? -1.266 -5.178 -23.065 1.00 97.00 99 GLY A CA 1
ATOM 807 C C . GLY A 1 99 ? 0.036 -5.882 -22.684 1.00 97.00 99 GLY A C 1
ATOM 808 O O . GLY A 1 99 ? 0.083 -7.104 -22.713 1.00 97.00 99 GLY A O 1
ATOM 809 N N . MET A 1 100 ? 1.087 -5.135 -22.329 1.00 97.75 100 MET A N 1
ATOM 810 C CA . MET A 1 100 ? 2.412 -5.699 -22.035 1.00 97.75 100 MET A CA 1
ATOM 811 C C . MET A 1 100 ? 2.551 -6.174 -20.580 1.00 97.75 100 MET A C 1
ATOM 813 O O . MET A 1 100 ? 3.435 -6.963 -20.260 1.00 97.75 100 MET A O 1
ATOM 817 N N . ALA A 1 101 ? 1.679 -5.697 -19.685 1.00 96.44 101 ALA A N 1
ATOM 818 C CA . ALA A 1 101 ? 1.744 -6.018 -18.261 1.00 96.44 101 ALA A CA 1
ATOM 819 C C . ALA A 1 101 ? 1.571 -7.517 -17.935 1.00 96.44 101 ALA A C 1
ATOM 821 O O . ALA A 1 101 ? 2.368 -8.005 -17.138 1.00 96.44 101 ALA A O 1
ATOM 822 N N . PRO A 1 102 ? 0.611 -8.268 -18.518 1.00 96.50 102 PRO A N 1
ATOM 823 C CA . PRO A 1 102 ? 0.438 -9.687 -18.194 1.00 96.50 102 PRO A CA 1
ATOM 824 C C . PRO A 1 102 ? 1.682 -10.534 -18.485 1.00 96.50 102 PRO A C 1
ATOM 826 O O . PRO A 1 102 ? 2.155 -11.228 -17.595 1.00 96.50 102 PRO A O 1
ATOM 829 N N . GLU A 1 103 ? 2.275 -10.399 -19.678 1.00 96.44 103 GLU A N 1
ATOM 830 C CA . GLU A 1 103 ? 3.491 -11.137 -20.057 1.00 96.44 103 GLU A CA 1
ATOM 831 C C . GLU A 1 103 ? 4.652 -10.846 -19.099 1.00 96.44 103 GLU A C 1
ATOM 833 O O . GLU A 1 103 ? 5.365 -11.752 -18.667 1.00 96.44 103 GLU A O 1
ATOM 838 N N . PHE A 1 104 ? 4.825 -9.576 -18.726 1.00 95.94 104 PHE A N 1
ATOM 839 C CA . PHE A 1 104 ? 5.834 -9.188 -17.750 1.00 95.94 104 PHE A CA 1
ATOM 840 C C . PHE A 1 104 ? 5.591 -9.821 -16.373 1.00 95.94 104 PHE A C 1
ATOM 842 O O . PHE A 1 104 ? 6.534 -10.331 -15.767 1.00 95.94 104 PHE A O 1
ATOM 849 N N . LEU A 1 105 ? 4.352 -9.790 -15.877 1.00 93.94 105 LEU A N 1
ATOM 850 C CA . LEU A 1 105 ? 4.007 -10.344 -14.568 1.00 93.94 105 LEU A CA 1
ATOM 851 C C . LEU A 1 105 ? 4.196 -11.866 -14.533 1.00 93.94 105 LEU A C 1
ATOM 853 O O . LEU A 1 105 ? 4.767 -12.368 -13.568 1.00 93.94 105 LEU A O 1
ATOM 857 N N . ASP A 1 106 ? 3.809 -12.573 -15.596 1.00 95.06 106 ASP A N 1
ATOM 858 C CA . ASP A 1 106 ? 4.017 -14.020 -15.724 1.00 95.06 106 ASP A CA 1
ATOM 859 C C . ASP A 1 106 ? 5.511 -14.369 -15.741 1.00 95.06 106 ASP A C 1
ATOM 861 O O . ASP A 1 106 ? 5.956 -15.284 -15.044 1.00 95.06 106 ASP A O 1
ATOM 865 N N . ARG A 1 107 ? 6.314 -13.613 -16.502 1.00 94.75 107 ARG A N 1
ATOM 866 C CA . ARG A 1 107 ? 7.773 -13.784 -16.538 1.00 94.75 107 ARG A CA 1
ATOM 867 C C . ARG A 1 107 ? 8.393 -13.563 -15.159 1.00 94.75 107 ARG A C 1
ATOM 869 O O . ARG A 1 107 ? 9.188 -14.381 -14.709 1.00 94.75 107 ARG A O 1
ATOM 876 N N . MET A 1 108 ? 7.996 -12.496 -14.472 1.00 92.94 108 MET A N 1
ATOM 877 C CA . MET A 1 108 ? 8.463 -12.181 -13.122 1.00 92.94 108 MET A CA 1
ATOM 878 C C . MET A 1 108 ? 8.100 -13.293 -12.121 1.00 92.94 108 MET A C 1
ATOM 880 O O . MET A 1 108 ? 8.916 -13.631 -11.265 1.00 92.94 108 MET A O 1
ATOM 884 N N . GLU A 1 109 ? 6.903 -13.883 -12.203 1.00 90.94 109 GLU A N 1
ATOM 885 C CA . GLU A 1 109 ? 6.526 -15.023 -11.352 1.00 90.94 109 GLU A CA 1
ATOM 886 C C . GLU A 1 109 ? 7.423 -16.245 -11.605 1.00 90.94 109 GLU A C 1
ATOM 888 O O . GLU A 1 109 ? 7.882 -16.882 -10.654 1.00 90.94 109 GLU A O 1
ATOM 893 N N . GLN A 1 110 ? 7.736 -16.541 -12.870 1.00 91.81 110 GLN A N 1
ATOM 894 C CA . GLN A 1 110 ? 8.646 -17.632 -13.239 1.00 91.81 110 GLN A CA 1
ATOM 895 C C . GLN A 1 110 ? 10.075 -17.384 -12.736 1.00 91.81 110 GLN A C 1
ATOM 897 O O . GLN A 1 110 ? 10.696 -18.290 -12.178 1.00 91.81 110 GLN A O 1
ATOM 902 N N . GLU A 1 111 ? 10.586 -16.159 -12.887 1.00 90.56 111 GLU A N 1
ATOM 903 C CA . GLU A 1 111 ? 11.907 -15.745 -12.396 1.00 90.56 111 GLU A CA 1
ATOM 904 C C . GLU A 1 111 ? 11.995 -15.858 -10.867 1.00 90.56 111 GLU A C 1
ATOM 906 O O . GLU A 1 111 ? 12.973 -16.388 -10.334 1.00 90.56 111 GLU A O 1
ATOM 911 N N . GLN A 1 112 ? 10.949 -15.439 -10.146 1.00 86.88 112 GLN A N 1
ATOM 912 C CA . GLN A 1 112 ? 10.889 -15.581 -8.690 1.00 86.88 112 GLN A CA 1
ATOM 913 C C . GLN A 1 112 ? 10.836 -17.045 -8.238 1.00 86.88 112 GLN A C 1
ATOM 915 O O . GLN A 1 112 ? 11.457 -17.379 -7.230 1.00 86.88 112 GLN A O 1
ATOM 920 N N . ALA A 1 113 ? 10.147 -17.924 -8.970 1.00 88.12 113 ALA A N 1
ATOM 921 C CA . ALA A 1 113 ? 10.002 -19.335 -8.603 1.00 88.12 113 ALA A CA 1
ATOM 922 C C . ALA A 1 113 ? 11.329 -20.116 -8.610 1.00 88.12 113 ALA A C 1
ATOM 924 O O . ALA A 1 113 ? 11.462 -21.108 -7.892 1.00 88.12 113 ALA A O 1
ATOM 925 N N . VAL A 1 114 ? 12.309 -19.680 -9.408 1.00 90.25 114 VAL A N 1
ATOM 926 C CA . VAL A 1 114 ? 13.634 -20.319 -9.513 1.00 90.25 114 VAL A CA 1
ATOM 927 C C . VAL A 1 114 ? 14.738 -19.552 -8.783 1.00 90.25 114 VAL A C 1
ATOM 929 O O . VAL A 1 114 ? 15.873 -20.025 -8.709 1.00 90.25 114 VAL A O 1
ATOM 932 N N . SER A 1 115 ? 14.433 -18.369 -8.247 1.00 87.69 115 SER A N 1
ATOM 933 C CA . SER A 1 115 ? 15.424 -17.523 -7.593 1.00 87.69 115 SER A CA 1
ATOM 934 C C . SER A 1 115 ? 15.741 -17.989 -6.172 1.00 87.69 115 SER A C 1
ATOM 936 O O . SER A 1 115 ? 14.852 -18.290 -5.379 1.00 87.69 115 SER A O 1
ATOM 938 N N . LEU A 1 116 ? 17.027 -17.962 -5.811 1.00 84.44 116 LEU A N 1
ATOM 939 C CA . LEU A 1 116 ? 17.483 -18.203 -4.436 1.00 84.44 116 LEU A CA 1
ATOM 940 C C . LEU A 1 116 ? 17.179 -17.026 -3.495 1.00 84.44 116 LEU A C 1
ATOM 942 O O . LEU A 1 116 ? 17.101 -17.214 -2.282 1.00 84.44 116 LEU A O 1
ATOM 946 N N . PHE A 1 117 ? 17.018 -15.820 -4.047 1.00 81.25 117 PHE A N 1
ATOM 947 C CA . PHE A 1 117 ? 16.746 -14.596 -3.294 1.00 81.25 117 PHE A CA 1
ATOM 948 C C . PHE A 1 117 ? 15.533 -13.859 -3.873 1.00 81.25 117 PHE A C 1
ATOM 950 O O . PHE A 1 117 ? 15.346 -13.849 -5.093 1.00 81.25 117 PHE A O 1
ATOM 957 N N . PRO A 1 118 ? 14.696 -13.225 -3.036 1.00 79.56 118 PRO A N 1
ATOM 958 C CA . PRO A 1 118 ? 13.560 -12.459 -3.529 1.00 79.56 118 PRO A CA 1
ATOM 959 C C . PRO A 1 118 ? 14.051 -11.240 -4.314 1.00 79.56 118 PRO A C 1
ATOM 961 O O . PRO A 1 118 ? 14.825 -10.439 -3.793 1.00 79.56 118 PRO A O 1
ATOM 964 N N . TRP A 1 119 ? 13.566 -11.089 -5.545 1.00 83.81 119 TRP A N 1
ATOM 965 C CA . TRP A 1 119 ? 13.897 -9.939 -6.382 1.00 83.81 119 TRP A CA 1
ATOM 966 C C . TRP A 1 119 ? 13.187 -8.692 -5.852 1.00 83.81 119 TRP A C 1
ATOM 968 O O . TRP A 1 119 ? 11.972 -8.696 -5.593 1.00 83.81 119 TRP A O 1
ATOM 978 N N . SER A 1 120 ? 13.952 -7.624 -5.695 1.00 86.88 120 SER A N 1
ATOM 979 C CA . SER A 1 120 ? 13.481 -6.290 -5.349 1.00 86.88 120 SER A CA 1
ATOM 980 C C . SER A 1 120 ? 12.935 -5.559 -6.586 1.00 86.88 120 SER A C 1
ATOM 982 O O . SER A 1 120 ? 13.172 -5.986 -7.715 1.00 86.88 120 SER A O 1
ATOM 984 N N . PRO A 1 121 ? 12.172 -4.466 -6.412 1.00 88.94 121 PRO A N 1
ATOM 985 C CA . PRO A 1 121 ? 11.810 -3.585 -7.520 1.00 88.94 121 PRO A CA 1
ATOM 986 C C . PRO A 1 121 ? 13.013 -3.070 -8.316 1.00 88.94 121 PRO A C 1
ATOM 988 O O . PRO A 1 121 ? 12.951 -3.067 -9.543 1.00 88.94 121 PRO A O 1
ATOM 991 N N . ASP A 1 122 ? 14.106 -2.705 -7.641 1.00 90.00 122 ASP A N 1
ATOM 992 C CA . ASP A 1 122 ? 15.333 -2.178 -8.254 1.00 90.00 122 ASP A CA 1
ATOM 993 C C . ASP A 1 122 ? 15.939 -3.139 -9.290 1.00 90.00 122 ASP A C 1
ATOM 995 O O . ASP A 1 122 ? 16.494 -2.676 -10.280 1.00 90.00 122 ASP A O 1
ATOM 999 N N . ASP A 1 123 ? 15.785 -4.457 -9.114 1.00 89.81 123 ASP A N 1
ATOM 1000 C CA . ASP A 1 123 ? 16.323 -5.468 -10.041 1.00 89.81 123 ASP A CA 1
ATOM 1001 C C . ASP A 1 123 ? 15.655 -5.433 -11.430 1.00 89.81 123 ASP A C 1
ATOM 1003 O O . ASP A 1 123 ? 16.202 -5.953 -12.400 1.00 89.81 123 ASP A O 1
ATOM 1007 N N . TYR A 1 124 ? 14.479 -4.805 -11.535 1.00 90.31 124 TYR A N 1
ATOM 1008 C CA . TYR A 1 124 ? 13.744 -4.608 -12.790 1.00 90.31 124 TYR A CA 1
ATOM 1009 C C . TYR A 1 124 ? 13.886 -3.187 -13.341 1.00 90.31 124 TYR A C 1
ATOM 1011 O O . TYR A 1 124 ? 13.254 -2.851 -14.345 1.00 90.31 124 TYR A O 1
ATOM 1019 N N . TYR A 1 125 ? 14.674 -2.332 -12.684 1.00 92.06 125 TYR A N 1
ATOM 1020 C CA . TYR A 1 125 ? 14.899 -0.974 -13.146 1.00 92.06 125 TYR A CA 1
ATOM 1021 C C . TYR A 1 125 ? 15.964 -0.934 -14.244 1.00 92.06 125 TYR A C 1
ATOM 1023 O O . TYR A 1 125 ? 17.107 -1.344 -14.063 1.00 92.06 125 TYR A O 1
ATOM 1031 N N . GLU A 1 126 ? 15.595 -0.333 -15.366 1.00 91.75 126 GLU A N 1
ATOM 1032 C CA . GLU A 1 126 ? 16.507 0.109 -16.413 1.00 91.75 126 GLU A CA 1
ATOM 1033 C C . GLU A 1 126 ? 16.051 1.507 -16.844 1.00 91.75 126 GLU A C 1
ATOM 1035 O O . GLU A 1 126 ? 14.845 1.776 -16.879 1.00 91.75 126 GLU A O 1
ATOM 1040 N N . ASP A 1 127 ? 16.991 2.397 -17.184 1.00 90.56 127 ASP A N 1
ATOM 1041 C CA . ASP A 1 127 ? 16.698 3.749 -17.689 1.00 90.56 127 ASP A CA 1
ATOM 1042 C C . ASP A 1 127 ? 16.204 3.716 -19.151 1.00 90.56 127 ASP A C 1
ATOM 1044 O O . ASP A 1 127 ? 16.746 4.332 -20.067 1.00 90.56 127 ASP A O 1
ATOM 1048 N N . SER A 1 128 ? 15.168 2.913 -19.376 1.00 95.94 128 SER A N 1
ATOM 1049 C CA . SER A 1 128 ? 14.456 2.721 -20.627 1.00 95.94 128 SER A CA 1
ATOM 1050 C C . SER A 1 128 ? 12.954 2.838 -20.361 1.00 95.94 128 SER A C 1
ATOM 1052 O O . SER A 1 128 ? 12.480 2.661 -19.236 1.00 95.94 128 SER A O 1
ATOM 1054 N N . TRP A 1 129 ? 12.164 3.139 -21.396 1.00 96.50 129 TRP A N 1
ATOM 1055 C CA . TRP A 1 129 ? 10.705 3.223 -21.246 1.00 96.50 129 TRP A CA 1
ATOM 1056 C C . TRP A 1 129 ? 10.105 1.907 -20.712 1.00 96.50 129 TRP A C 1
ATOM 1058 O O . TRP A 1 129 ? 9.229 1.933 -19.851 1.00 96.50 129 TRP A O 1
ATOM 1068 N N . VAL A 1 130 ? 10.618 0.759 -21.176 1.00 97.00 130 VAL A N 1
ATOM 1069 C CA . VAL A 1 130 ? 10.188 -0.569 -20.711 1.00 97.00 130 VAL A CA 1
ATOM 1070 C C . VAL A 1 130 ? 10.663 -0.837 -19.285 1.00 97.00 130 VAL A C 1
ATOM 1072 O O . VAL A 1 130 ? 9.854 -1.263 -18.466 1.00 97.00 130 VAL A O 1
ATOM 1075 N N . GLY A 1 131 ? 11.930 -0.559 -18.964 1.00 96.06 131 GLY A N 1
ATOM 1076 C CA . GLY A 1 131 ? 12.487 -0.782 -17.628 1.00 96.06 131 GLY A CA 1
ATOM 1077 C C . GLY A 1 131 ? 11.759 0.010 -16.547 1.00 96.06 131 GLY A C 1
ATOM 1078 O O . GLY A 1 131 ? 11.350 -0.545 -15.531 1.00 96.06 131 GLY A O 1
ATOM 1079 N N . ARG A 1 132 ? 11.477 1.292 -16.802 1.00 96.31 132 ARG A N 1
ATOM 1080 C CA . ARG A 1 132 ? 10.683 2.132 -15.888 1.00 96.31 132 ARG A CA 1
ATOM 1081 C C . ARG A 1 132 ? 9.262 1.598 -15.692 1.00 96.31 132 ARG A C 1
ATOM 1083 O O . ARG A 1 132 ? 8.757 1.606 -14.572 1.00 96.31 132 ARG A O 1
ATOM 1090 N N . ALA A 1 133 ? 8.626 1.090 -16.749 1.00 97.06 133 ALA A N 1
ATOM 1091 C CA . ALA A 1 133 ? 7.309 0.466 -16.635 1.00 97.06 133 ALA A CA 1
ATOM 1092 C C . ALA A 1 133 ? 7.347 -0.839 -15.824 1.00 97.06 133 ALA A C 1
ATOM 1094 O O . ALA A 1 133 ? 6.481 -1.068 -14.981 1.00 97.06 133 ALA A O 1
ATOM 1095 N N . GLN A 1 134 ? 8.350 -1.687 -16.056 1.00 96.69 134 GLN A N 1
ATOM 1096 C CA . GLN A 1 134 ? 8.529 -2.951 -15.337 1.00 96.69 134 GLN A CA 1
ATOM 1097 C C . GLN A 1 134 ? 8.840 -2.719 -13.857 1.00 96.69 134 GLN A C 1
ATOM 1099 O O . GLN A 1 134 ? 8.270 -3.396 -13.003 1.00 96.69 134 GLN A O 1
ATOM 1104 N N . TYR A 1 135 ? 9.638 -1.699 -13.541 1.00 95.69 135 TYR A N 1
ATOM 1105 C CA . TYR A 1 135 ? 9.851 -1.219 -12.178 1.00 95.69 135 TYR A CA 1
ATOM 1106 C C . TYR A 1 135 ? 8.529 -0.849 -11.478 1.00 95.69 135 TYR A C 1
ATOM 1108 O O . TYR A 1 135 ? 8.234 -1.366 -10.397 1.00 95.69 135 TYR A O 1
ATOM 1116 N N . GLU A 1 136 ? 7.680 -0.023 -12.104 1.00 95.75 136 GLU A N 1
ATOM 1117 C CA . GLU A 1 136 ? 6.358 0.329 -11.554 1.00 95.75 136 GLU A CA 1
ATOM 1118 C C . GLU A 1 136 ? 5.431 -0.888 -11.417 1.00 95.75 136 GLU A C 1
ATOM 1120 O O . GLU A 1 136 ? 4.726 -1.029 -10.413 1.00 95.75 136 GLU A O 1
ATOM 1125 N N . GLY A 1 137 ? 5.466 -1.812 -12.379 1.00 94.94 137 GLY A N 1
ATOM 1126 C CA . GLY A 1 137 ? 4.729 -3.073 -12.312 1.00 94.94 137 GLY A CA 1
ATOM 1127 C C . GLY A 1 137 ? 5.190 -3.969 -11.159 1.00 94.94 137 GLY A C 1
ATOM 1128 O O . GLY A 1 137 ? 4.363 -4.523 -10.429 1.00 94.94 137 GLY A O 1
ATOM 1129 N N . ARG A 1 138 ? 6.503 -4.070 -10.919 1.00 93.88 138 ARG A N 1
ATOM 1130 C CA . ARG A 1 138 ? 7.054 -4.830 -9.789 1.00 93.88 138 ARG A CA 1
ATOM 1131 C C . ARG A 1 138 ? 6.696 -4.185 -8.453 1.00 93.88 138 ARG A C 1
ATOM 1133 O O . ARG A 1 138 ? 6.352 -4.911 -7.517 1.00 93.88 138 ARG A O 1
ATOM 1140 N N . LEU A 1 139 ? 6.709 -2.853 -8.363 1.00 93.69 139 LEU A N 1
ATOM 1141 C CA . LEU A 1 139 ? 6.199 -2.123 -7.197 1.00 93.69 139 LEU A CA 1
ATOM 1142 C C . LEU A 1 139 ? 4.717 -2.419 -6.954 1.00 93.69 139 LEU A C 1
ATOM 1144 O O . LEU A 1 139 ? 4.340 -2.711 -5.819 1.00 93.69 139 LEU A O 1
ATOM 1148 N N . GLN A 1 140 ? 3.888 -2.395 -8.006 1.00 93.31 140 GLN A N 1
ATOM 1149 C CA . GLN A 1 140 ? 2.468 -2.751 -7.922 1.00 93.31 140 GLN A CA 1
ATOM 1150 C C . GLN A 1 140 ? 2.289 -4.171 -7.380 1.00 93.31 140 GLN A C 1
ATOM 1152 O O . GLN A 1 140 ? 1.506 -4.386 -6.456 1.00 93.31 140 GLN A O 1
ATOM 1157 N N . ARG A 1 141 ? 3.037 -5.145 -7.908 1.00 92.50 141 ARG A N 1
ATOM 1158 C CA . ARG A 1 141 ? 2.987 -6.517 -7.399 1.00 92.50 141 ARG A CA 1
ATOM 1159 C C . ARG A 1 141 ? 3.406 -6.582 -5.934 1.00 92.50 141 ARG A C 1
ATOM 1161 O O . ARG A 1 141 ? 2.738 -7.234 -5.141 1.00 92.50 141 ARG A O 1
ATOM 1168 N N . ARG A 1 142 ? 4.485 -5.889 -5.564 1.00 90.81 142 ARG A N 1
ATOM 1169 C CA . ARG A 1 142 ? 5.019 -5.910 -4.199 1.00 90.81 142 ARG A CA 1
ATOM 1170 C C . ARG A 1 142 ? 4.001 -5.416 -3.177 1.00 90.81 142 ARG A C 1
ATOM 1172 O O . ARG A 1 142 ? 3.864 -6.019 -2.117 1.00 90.81 142 ARG A O 1
ATOM 1179 N N . VAL A 1 143 ? 3.287 -4.331 -3.479 1.00 91.00 143 VAL A N 1
ATOM 1180 C CA . VAL A 1 143 ? 2.276 -3.801 -2.556 1.00 91.00 143 VAL A CA 1
ATOM 1181 C C . VAL A 1 143 ? 1.070 -4.736 -2.419 1.00 91.00 143 VAL A C 1
ATOM 1183 O O . VAL A 1 143 ? 0.553 -4.874 -1.312 1.00 91.00 143 VAL A O 1
ATOM 1186 N N . LEU A 1 144 ? 0.678 -5.430 -3.495 1.00 91.62 144 LEU A N 1
ATOM 1187 C CA . LEU A 1 144 ? -0.376 -6.452 -3.460 1.00 91.62 144 LEU A CA 1
ATOM 1188 C C . LEU A 1 144 ? 0.045 -7.670 -2.627 1.00 91.62 144 LEU A C 1
ATOM 1190 O O . LEU A 1 144 ? -0.685 -8.061 -1.725 1.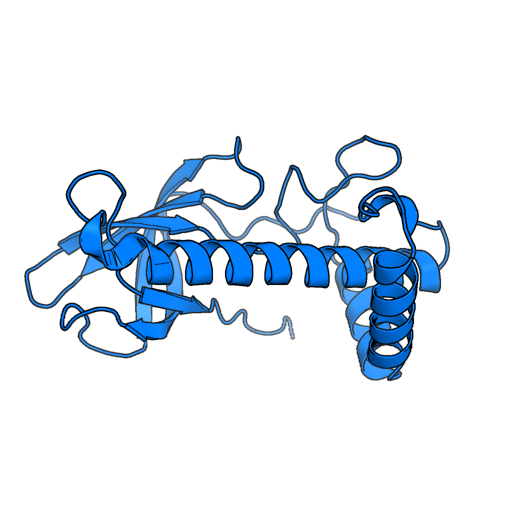00 91.62 144 LEU A O 1
ATOM 1194 N N . GLU A 1 145 ? 1.263 -8.187 -2.826 1.00 91.44 145 GLU A N 1
ATOM 1195 C CA . GLU A 1 145 ? 1.825 -9.275 -2.007 1.00 91.44 145 GLU A CA 1
ATOM 1196 C C . GLU A 1 145 ? 1.786 -8.940 -0.508 1.00 91.44 145 GLU A C 1
ATOM 1198 O O . GLU A 1 145 ? 1.493 -9.802 0.323 1.00 91.44 145 GLU A O 1
ATOM 1203 N N . CYS A 1 146 ? 2.076 -7.686 -0.143 1.00 91.50 146 CYS A N 1
ATOM 1204 C CA . CYS A 1 146 ? 2.020 -7.252 1.248 1.00 91.50 146 CYS A CA 1
ATOM 1205 C C . CYS A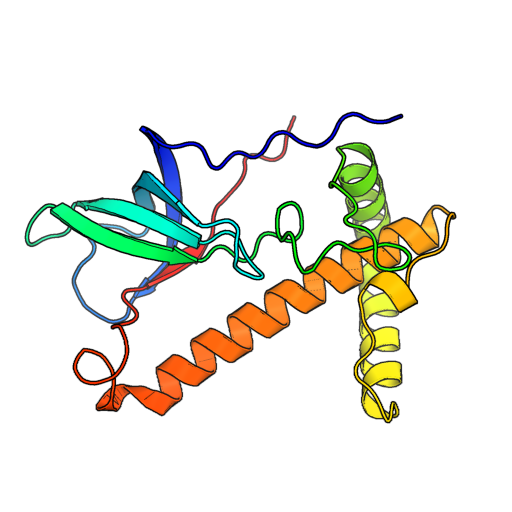 1 146 ? 0.587 -7.158 1.795 1.00 91.50 146 CYS A C 1
ATOM 1207 O O . CYS A 1 146 ? 0.372 -7.585 2.930 1.00 91.50 146 CYS A O 1
ATOM 1209 N N . VAL A 1 147 ? -0.379 -6.648 1.016 1.00 92.19 147 VAL A N 1
ATOM 1210 C CA . VAL A 1 147 ? -1.812 -6.689 1.383 1.00 92.19 147 VAL A CA 1
ATOM 1211 C C . VAL A 1 147 ? -2.253 -8.123 1.621 1.00 92.19 147 VAL A C 1
ATOM 1213 O O . VAL A 1 147 ? -2.800 -8.427 2.680 1.00 92.19 147 VAL A O 1
ATOM 1216 N N . ASP A 1 148 ? -1.989 -9.010 0.668 1.00 93.75 148 ASP A N 1
ATOM 1217 C CA . ASP A 1 148 ? -2.450 -10.396 0.720 1.00 93.75 148 ASP A CA 1
ATOM 1218 C C . ASP A 1 148 ? -1.822 -11.129 1.907 1.00 93.75 148 ASP A C 1
ATOM 1220 O O . ASP A 1 148 ? -2.502 -11.822 2.662 1.00 93.75 148 ASP A O 1
ATOM 1224 N N . THR A 1 149 ? -0.525 -10.913 2.141 1.00 94.25 149 THR A N 1
ATOM 1225 C CA . THR A 1 149 ? 0.179 -11.502 3.285 1.00 94.25 149 THR A CA 1
ATOM 1226 C C . THR A 1 149 ? -0.375 -10.994 4.613 1.00 94.25 149 THR A C 1
ATOM 1228 O O . THR A 1 149 ? -0.610 -11.793 5.521 1.00 94.25 149 THR A O 1
ATOM 1231 N N . GLU A 1 150 ? -0.580 -9.682 4.762 1.00 93.56 150 GLU A N 1
ATOM 1232 C CA . GLU A 1 150 ? -1.095 -9.111 6.009 1.00 93.56 150 GLU A CA 1
ATOM 1233 C C . GLU A 1 150 ? -2.526 -9.576 6.274 1.00 93.56 150 GLU A C 1
ATOM 1235 O O . GLU A 1 150 ? -2.809 -10.086 7.356 1.00 93.56 150 GLU A O 1
ATOM 1240 N N . THR A 1 151 ? -3.409 -9.487 5.283 1.00 93.94 151 THR A N 1
ATOM 1241 C CA . THR A 1 151 ? -4.811 -9.903 5.424 1.00 93.94 151 THR A CA 1
ATOM 1242 C C . THR A 1 151 ? -4.931 -11.397 5.731 1.00 93.94 151 THR A C 1
ATOM 1244 O O . THR A 1 151 ? -5.577 -11.762 6.715 1.00 93.94 151 THR A O 1
ATOM 1247 N N . ALA A 1 152 ? -4.202 -12.262 5.018 1.00 95.56 152 ALA A N 1
ATOM 1248 C CA . ALA A 1 152 ? -4.158 -13.696 5.314 1.00 95.56 152 ALA A CA 1
ATOM 1249 C C . ALA A 1 152 ? -3.559 -14.004 6.698 1.00 95.56 152 ALA A C 1
ATOM 1251 O O . ALA A 1 152 ? -3.902 -15.011 7.320 1.00 95.56 152 ALA A O 1
ATOM 1252 N N . THR A 1 153 ? -2.652 -13.163 7.201 1.00 95.75 153 THR A N 1
ATOM 1253 C CA . THR A 1 153 ? -2.108 -13.304 8.560 1.00 95.75 153 THR A CA 1
ATOM 1254 C C . THR A 1 153 ? -3.173 -12.992 9.605 1.00 95.75 153 THR A C 1
ATOM 1256 O O . THR A 1 153 ? -3.371 -13.789 10.519 1.00 95.75 153 THR A O 1
ATOM 1259 N N . TYR A 1 154 ? -3.909 -11.888 9.457 1.00 95.81 154 TYR A N 1
ATOM 1260 C CA . TYR A 1 154 ? -5.003 -11.544 10.372 1.00 95.81 154 TYR A CA 1
ATOM 1261 C C . TYR A 1 154 ? -6.116 -12.600 10.365 1.00 95.81 154 TYR A C 1
ATOM 1263 O O . TYR A 1 154 ? -6.630 -12.947 11.429 1.00 95.81 154 TYR A O 1
ATOM 1271 N N . GLU A 1 155 ? -6.444 -13.164 9.202 1.00 94.06 155 GLU A N 1
ATOM 1272 C CA . GLU A 1 155 ? -7.417 -14.259 9.083 1.00 94.06 155 GLU A CA 1
ATOM 1273 C C . GLU A 1 155 ? -6.974 -15.540 9.799 1.00 94.06 155 GLU A C 1
ATOM 1275 O O . GLU A 1 155 ? -7.798 -16.229 10.387 1.00 94.06 155 GLU A O 1
ATOM 1280 N N . ARG A 1 156 ? -5.677 -15.866 9.798 1.00 96.69 156 ARG A N 1
ATOM 1281 C CA . ARG A 1 156 ? -5.158 -17.038 10.529 1.00 96.69 156 ARG A CA 1
ATOM 1282 C C . ARG A 1 156 ? -5.032 -16.805 12.031 1.00 96.69 156 ARG A C 1
ATOM 1284 O O . ARG A 1 156 ? -4.977 -17.766 12.789 1.00 96.69 156 ARG A O 1
ATOM 1291 N N . LEU A 1 157 ? -4.952 -15.546 12.456 1.00 96.06 157 LEU A N 1
ATOM 1292 C CA . LEU A 1 157 ? -4.752 -15.148 13.849 1.00 96.06 157 LEU A CA 1
ATOM 1293 C C . LEU A 1 157 ? -6.028 -14.575 14.481 1.00 96.06 157 LEU A C 1
ATOM 1295 O O . LEU A 1 157 ? -5.933 -13.754 15.392 1.00 96.06 157 LEU A O 1
ATOM 1299 N N . THR A 1 158 ? -7.214 -14.986 14.015 1.00 94.94 158 THR A N 1
ATOM 1300 C CA . THR A 1 158 ? -8.504 -14.471 14.508 1.00 94.94 158 THR A CA 1
ATOM 1301 C C . THR A 1 158 ? -8.620 -14.540 16.031 1.00 94.94 158 THR A C 1
ATOM 1303 O O . THR A 1 158 ? -9.000 -13.549 16.644 1.00 94.94 158 THR A O 1
ATOM 1306 N N . ASP A 1 159 ? -8.189 -15.642 16.649 1.00 96.62 159 ASP A N 1
ATOM 1307 C CA . ASP A 1 159 ? -8.271 -15.842 18.105 1.00 96.62 159 ASP A CA 1
ATOM 1308 C C . ASP A 1 159 ? -7.357 -14.905 18.914 1.00 96.62 159 ASP A C 1
ATOM 1310 O O . ASP A 1 159 ? -7.535 -14.737 20.119 1.00 96.62 159 ASP A O 1
ATOM 1314 N N . LEU A 1 160 ? -6.360 -14.287 18.270 1.00 97.06 160 LEU A N 1
ATOM 1315 C CA . LEU A 1 160 ? -5.434 -13.352 18.916 1.00 97.06 160 LEU A CA 1
ATOM 1316 C C . LEU A 1 160 ? -5.873 -11.890 18.770 1.00 97.06 160 LEU A C 1
ATOM 1318 O O . LEU A 1 160 ? -5.342 -11.021 19.474 1.00 97.06 160 LEU A O 1
ATOM 1322 N N . GLN A 1 161 ? -6.809 -11.604 17.862 1.00 96.31 161 GLN A N 1
ATOM 1323 C CA . GLN A 1 161 ? -7.280 -10.247 17.600 1.00 96.31 161 GLN A CA 1
ATOM 1324 C C . GLN A 1 161 ? -8.030 -9.668 18.802 1.00 96.31 161 GLN A C 1
ATOM 1326 O O . GLN A 1 161 ? -8.784 -10.353 19.490 1.00 96.31 161 GLN A O 1
ATOM 1331 N N . GLY A 1 162 ? -7.788 -8.390 19.087 1.00 94.44 162 GLY A N 1
ATOM 1332 C CA . GLY A 1 162 ? -8.372 -7.671 20.224 1.00 94.44 162 GLY A CA 1
ATOM 1333 C C . GLY A 1 162 ? -7.739 -7.997 21.581 1.00 94.44 162 GLY A C 1
ATOM 1334 O O . GLY A 1 162 ? -8.001 -7.284 22.546 1.00 94.44 162 GLY A O 1
ATOM 1335 N N . THR A 1 163 ? -6.883 -9.024 21.658 1.00 95.81 163 THR A N 1
ATOM 1336 C CA . THR A 1 163 ? -6.172 -9.412 22.890 1.00 95.81 163 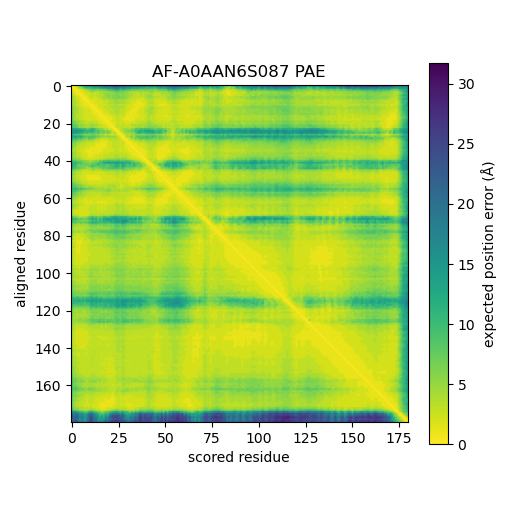THR A CA 1
ATOM 1337 C C . THR A 1 163 ? -4.668 -9.196 22.762 1.00 95.81 163 THR A C 1
ATOM 1339 O O . THR A 1 163 ? -4.075 -8.472 23.558 1.00 95.81 163 THR A O 1
ATOM 1342 N N . TYR A 1 164 ? -4.048 -9.810 21.751 1.00 96.56 164 TYR A N 1
ATOM 1343 C CA . TYR A 1 164 ? -2.594 -9.783 21.547 1.00 96.56 164 TYR A CA 1
ATOM 1344 C C . TYR A 1 164 ? -2.182 -9.000 20.305 1.00 96.56 164 TYR A C 1
ATOM 1346 O O . TYR A 1 164 ? -1.082 -8.453 20.261 1.00 96.56 164 TYR A O 1
ATOM 1354 N N . ILE A 1 165 ? -3.059 -8.938 19.304 1.00 95.19 165 ILE A N 1
ATOM 1355 C CA . ILE A 1 165 ? -2.870 -8.135 18.096 1.00 95.19 165 ILE A CA 1
ATOM 1356 C C . ILE A 1 165 ? -4.093 -7.235 17.875 1.00 95.19 165 ILE A C 1
ATOM 1358 O O . ILE A 1 165 ? -5.162 -7.513 18.427 1.00 95.19 165 ILE A O 1
ATOM 1362 N N . PRO A 1 166 ? -3.969 -6.153 17.086 1.00 94.44 166 PRO A N 1
ATOM 1363 C CA . PRO A 1 166 ? -5.110 -5.313 16.738 1.00 94.44 166 PRO A CA 1
ATOM 1364 C C . PRO A 1 166 ? -6.257 -6.107 16.102 1.00 94.44 166 PRO A C 1
ATOM 1366 O O . PRO A 1 166 ? -6.049 -7.170 15.522 1.00 94.44 166 PRO A O 1
ATOM 1369 N N . THR A 1 167 ? -7.470 -5.572 16.185 1.00 94.88 167 THR A N 1
ATOM 1370 C CA . THR A 1 167 ? -8.621 -6.123 15.463 1.00 94.88 167 THR A CA 1
ATOM 1371 C C . THR A 1 167 ? -8.682 -5.528 14.062 1.00 94.88 167 THR A C 1
ATOM 1373 O O . THR A 1 167 ? -8.690 -4.306 13.903 1.00 94.88 167 THR A O 1
ATOM 1376 N N . MET A 1 168 ? -8.750 -6.380 13.042 1.00 95.31 168 MET A N 1
ATOM 1377 C CA . MET A 1 168 ? -9.040 -5.968 11.673 1.00 95.31 168 MET A CA 1
ATOM 1378 C C . MET A 1 168 ? -10.518 -5.593 11.579 1.00 95.31 168 MET A C 1
ATOM 1380 O O . MET A 1 168 ? -11.381 -6.438 11.789 1.00 95.31 168 MET A O 1
ATOM 1384 N N . LEU A 1 169 ? -10.823 -4.333 11.266 1.00 94.50 169 LEU A N 1
ATOM 1385 C CA . LEU A 1 169 ? -12.214 -3.877 11.152 1.00 94.50 169 LEU A CA 1
ATOM 1386 C C . LEU A 1 169 ? -12.783 -4.132 9.751 1.00 94.50 169 LEU A C 1
ATOM 1388 O O . LEU A 1 169 ? -13.911 -4.606 9.602 1.00 94.50 169 LEU A O 1
ATOM 1392 N N . ALA A 1 170 ? -12.001 -3.812 8.721 1.00 95.12 170 ALA A N 1
ATOM 1393 C CA . ALA A 1 170 ? -12.414 -3.901 7.329 1.00 95.12 170 ALA A CA 1
ATOM 1394 C C . ALA A 1 170 ? -11.214 -3.958 6.378 1.00 95.12 170 ALA A C 1
ATOM 1396 O O . ALA A 1 170 ? -10.140 -3.438 6.683 1.00 95.12 170 ALA A O 1
ATOM 1397 N N . HIS A 1 171 ? -11.440 -4.523 5.194 1.00 95.38 171 HIS A N 1
ATOM 1398 C CA . HIS A 1 171 ? -10.623 -4.244 4.019 1.00 95.38 171 HIS A CA 1
ATOM 1399 C C . HIS A 1 171 ? -11.228 -3.061 3.274 1.00 95.38 171 HIS A C 1
ATOM 1401 O O . HIS A 1 171 ? -12.448 -2.960 3.128 1.00 95.38 171 HIS A O 1
ATOM 1407 N N . VAL A 1 172 ? -10.361 -2.172 2.804 1.00 94.69 172 VAL A N 1
ATOM 1408 C CA . VAL A 1 172 ? -10.759 -0.942 2.129 1.00 94.69 172 VAL A CA 1
ATOM 1409 C C . VAL A 1 172 ? -9.932 -0.729 0.874 1.00 94.69 172 VAL A C 1
ATOM 1411 O O . VAL A 1 172 ? -8.774 -1.138 0.787 1.00 94.69 172 VAL A O 1
ATOM 1414 N N . TYR A 1 173 ? -10.529 -0.041 -0.083 1.00 92.50 173 TYR A N 1
ATOM 1415 C CA . TYR A 1 173 ? -9.889 0.466 -1.279 1.00 92.50 173 TYR A CA 1
ATOM 1416 C C . TYR A 1 173 ? -10.087 1.979 -1.342 1.00 92.50 173 TYR A C 1
ATOM 1418 O O . TYR A 1 173 ? -11.150 2.491 -0.996 1.00 92.50 173 TYR A O 1
ATOM 1426 N N . MET A 1 174 ? -9.057 2.701 -1.777 1.00 87.94 174 MET A N 1
ATOM 1427 C CA . MET A 1 174 ? -9.156 4.133 -2.036 1.00 87.94 174 MET A CA 1
ATOM 1428 C C . MET A 1 174 ? -9.308 4.329 -3.540 1.00 87.94 174 MET A C 1
ATOM 1430 O O . MET A 1 174 ? -8.335 4.219 -4.287 1.00 87.94 174 MET A O 1
ATOM 1434 N N . SER A 1 175 ? -10.527 4.636 -3.970 1.00 71.69 175 SER A N 1
ATOM 1435 C CA . SER A 1 175 ? -10.783 5.080 -5.333 1.00 71.69 175 SER A CA 1
ATOM 1436 C C . SER A 1 175 ? -10.144 6.449 -5.498 1.00 71.69 175 SER A C 1
ATOM 1438 O O . SER A 1 175 ? -10.615 7.428 -4.924 1.00 71.69 175 SER A O 1
ATOM 1440 N N . GLN A 1 176 ? -9.057 6.547 -6.257 1.00 61.00 176 GLN A N 1
ATOM 1441 C CA . GLN A 1 176 ? -8.711 7.857 -6.787 1.00 61.00 176 GLN A CA 1
ATOM 1442 C C . GLN A 1 176 ? -9.602 8.151 -7.989 1.00 61.00 176 GLN A C 1
ATOM 1444 O O . GLN A 1 176 ? -9.818 7.249 -8.804 1.00 61.00 176 GLN A O 1
ATOM 1449 N N . PRO A 1 177 ? -10.078 9.397 -8.150 1.00 44.81 177 PRO A N 1
ATOM 1450 C CA . PRO A 1 177 ? -10.445 9.834 -9.479 1.00 44.81 177 PRO A CA 1
ATOM 1451 C C . PRO A 1 177 ? -9.196 9.664 -10.348 1.00 44.81 177 PRO A C 1
ATOM 1453 O O . PRO A 1 177 ? -8.104 10.097 -9.963 1.00 44.81 177 PRO A O 1
ATOM 1456 N N . LEU A 1 178 ? -9.345 8.979 -11.484 1.00 33.62 178 LEU A N 1
ATOM 1457 C CA . LEU A 1 178 ? -8.369 9.099 -12.560 1.00 33.62 178 LEU A CA 1
ATOM 1458 C C . LEU A 1 178 ? -8.171 10.607 -12.777 1.00 33.62 178 LEU A C 1
ATOM 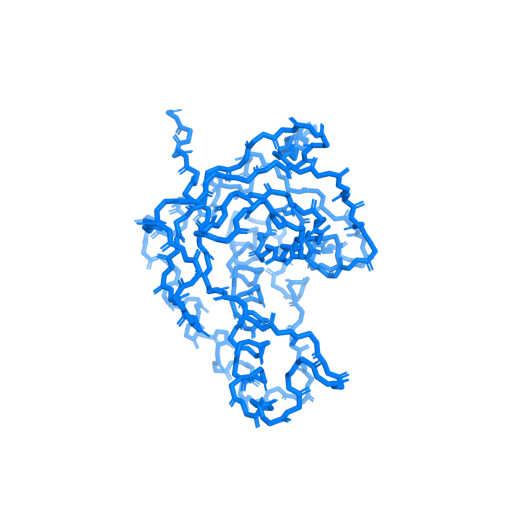1460 O O . LEU A 1 178 ? -9.177 11.316 -12.858 1.00 33.62 178 LEU A O 1
ATOM 1464 N N . PRO A 1 179 ? -6.936 11.134 -12.764 1.00 36.53 179 PRO A N 1
ATOM 1465 C CA . PRO A 1 179 ? -6.745 12.499 -13.221 1.00 36.53 179 PRO A CA 1
ATOM 1466 C C . PRO A 1 179 ? -7.291 12.575 -14.652 1.00 36.53 179 PRO A C 1
ATOM 1468 O O . PRO A 1 179 ? -6.962 11.706 -15.462 1.00 36.53 179 PRO A O 1
ATOM 1471 N N . ASP A 1 180 ?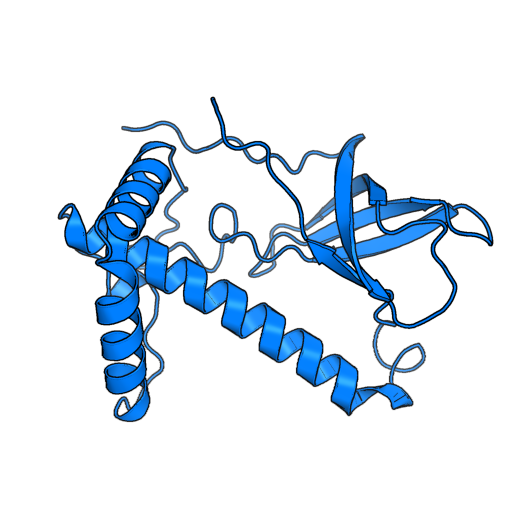 -8.168 13.552 -14.899 1.00 31.75 180 ASP A N 1
ATOM 1472 C CA . ASP A 1 180 ? -8.667 13.884 -16.240 1.00 31.75 180 ASP A CA 1
ATOM 1473 C C . ASP A 1 180 ? -7.513 14.073 -17.243 1.00 31.75 180 ASP A C 1
ATOM 1475 O O . ASP A 1 180 ? -6.469 14.660 -16.853 1.00 31.75 180 ASP A O 1
#

Solvent-accessible surface area (backbone atoms only — not comparable to full-atom values): 10424 Å² total; per-residue (Å²): 132,84,64,62,56,80,76,87,84,46,71,76,37,76,44,64,27,36,51,78,43,71,68,66,89,49,65,88,58,53,67,44,64,29,34,28,71,41,78,46,81,90,42,57,35,42,32,31,37,29,39,36,77,34,82,92,45,77,45,80,45,79,46,76,46,68,47,61,65,64,14,65,74,60,31,43,51,92,86,37,76,49,77,38,30,65,64,59,52,50,41,30,53,51,38,47,74,70,63,50,46,63,63,52,51,54,50,51,52,55,54,53,73,74,44,94,61,87,82,55,36,45,80,43,54,40,106,43,75,64,22,50,21,46,20,51,50,42,34,47,49,51,31,48,54,50,51,54,52,52,52,56,48,52,67,73,39,54,93,37,39,73,76,80,42,77,64,75,62,62,44,70,44,71,74,68,78,74,82,129

Mean predicted aligned error: 5.08 Å

Organism: NCBI:txid303347

Nearest PDB structures (foldseek):
  2eko-assembly1_A  TM=5.829E-01  e=7.515E-01  Homo sapiens
  9eez-assembly1_A  TM=2.289E-01  e=2.634E-01  Homo sapiens
  2bij-assembly1_A  TM=2.391E-01  e=3.736E-01  Homo sapiens
  2bv5-assembly1_A  TM=2.387E-01  e=6.688E-01  Homo sapiens
  4ikc-assembly1_A  TM=2.427E-01  e=1.512E+00  Homo sapiens